Protein AF-0000000079130775 (afdb_homodimer)

Secondary structure (DSSP, 8-state):
---HHHHHHHHHHHHHHHSPPPEEEEEEEEEEEEETTEEEEEEEEEEEE-SSS-EE-SEEEEEEEETTEEEEEEEE----EEPTTEEEEEEEEEEEEHHHHHHHHHT--TT-EEEEEEEEEEEEEEEEEEEEEEEEEEEEE----GGGS--/---HHHHHHHIIIIIHHHSPPPEEEEEEEEEEEEETTEEEEEEEEEEEE-SSS-EE-SEEEEEEEETTEEEEEEEE---SEEPTTEEEEEEEEEEEEHHHHHHHHHT--TT-EEEEEEEEEEEEEEEEEEEEEEEEEEEEE---GGGGS--

InterPro domains:
  IPR004864 Late embryogenesis abundant protein, LEA_2 subgroup [PF03168] (45-138)
  IPR013990 Water stress and hypersensitive response domain [SM00769] (24-141)
  IPR045043 Late embryogenesis abundant protein Lea14-like [PTHR31459] (3-143)

Solvent-accessible surface area (backbone atoms only — not comparable to full-atom values): 16290 Å² total; per-residue (Å²): 133,46,25,60,62,42,46,50,42,44,45,43,57,55,46,47,70,75,38,83,66,58,42,54,44,81,75,45,71,40,81,73,46,72,56,96,61,30,34,34,31,39,32,34,32,39,34,37,31,74,41,61,22,57,43,51,28,52,32,33,40,40,39,34,24,39,90,88,37,79,64,42,70,52,70,40,78,57,62,51,63,40,40,43,58,28,73,32,78,46,72,42,79,43,72,33,46,57,70,55,53,50,56,50,53,70,60,34,44,98,78,51,42,38,54,38,37,38,38,33,34,41,32,28,66,48,77,49,75,46,76,47,76,36,66,35,74,53,73,44,73,67,67,83,53,60,81,73,56,71,130,127,47,25,61,63,40,48,50,40,44,44,43,55,56,46,45,71,74,38,84,67,58,43,55,43,82,75,44,71,41,81,73,48,73,56,96,62,30,35,33,32,38,32,32,32,39,34,37,30,74,41,63,22,59,43,52,30,54,32,34,40,39,38,34,25,38,91,89,37,79,65,43,69,51,68,37,84,45,72,51,62,40,40,42,58,29,73,32,79,44,71,41,80,43,74,34,48,58,71,56,53,50,56,52,52,70,59,34,45,98,77,51,43,36,54,36,38,38,39,33,35,42,31,29,64,47,77,48,76,46,77,47,76,34,65,35,73,51,73,43,71,66,68,82,53,62,80,74,56,71,131

Structure (mmCIF, N/CA/C/O backbone):
data_AF-0000000079130775-model_v1
#
loop_
_entity.id
_entity.type
_entity.pdbx_description
1 polymer 'Water stress and hypersensitive response domain-containing protein'
#
loop_
_atom_site.group_PDB
_atom_site.id
_atom_site.type_symbol
_atom_site.label_atom_id
_atom_site.label_alt_id
_atom_site.label_comp_id
_atom_site.label_asym_id
_atom_site.label_entity_id
_atom_site.label_seq_id
_atom_site.pdbx_PDB_ins_code
_atom_site.Cartn_x
_atom_site.Cartn_y
_atom_site.Cartn_z
_atom_site.occupancy
_atom_site.B_iso_or_equiv
_atom_site.auth_seq_id
_atom_site.auth_comp_id
_atom_site.auth_asym_id
_atom_site.a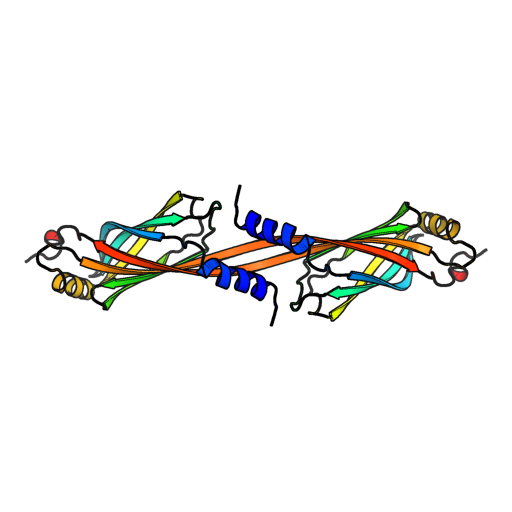uth_atom_id
_atom_site.pdbx_PDB_model_num
ATOM 1 N N . MET A 1 1 ? -15.961 6.742 -8.781 1 38.22 1 MET A N 1
ATOM 2 C CA . MET A 1 1 ? -15.875 5.812 -7.656 1 38.22 1 MET A CA 1
ATOM 3 C C . MET A 1 1 ? -14.438 5.691 -7.164 1 38.22 1 MET A C 1
ATOM 5 O O . MET A 1 1 ? -13.812 4.637 -7.305 1 38.22 1 MET A O 1
ATOM 9 N N . CYS A 1 2 ? -13.602 6.855 -7.211 1 46.88 2 CYS A N 1
ATOM 10 C CA . CYS A 1 2 ? -12.195 7.066 -7.531 1 46.88 2 CYS A CA 1
ATOM 11 C C . CYS A 1 2 ? -11.32 6.875 -6.297 1 46.88 2 CYS A C 1
ATOM 13 O O . CYS A 1 2 ? -11.023 7.84 -5.59 1 46.88 2 CYS A O 1
ATOM 15 N N . GLY A 1 3 ? -11.539 5.727 -5.586 1 47.34 3 GLY A N 1
ATOM 16 C CA . GLY A 1 3 ? -10.695 5.602 -4.406 1 47.34 3 GLY A CA 1
ATOM 17 C C . GLY A 1 3 ? -9.242 5.344 -4.746 1 47.34 3 GLY A C 1
ATOM 18 O O . GLY A 1 3 ? -8.914 5.016 -5.887 1 47.34 3 GLY A O 1
ATOM 19 N N . VAL A 1 4 ? -8.406 5.867 -4.004 1 53.44 4 VAL A N 1
ATOM 20 C CA . VAL A 1 4 ? -6.973 5.676 -4.195 1 53.44 4 VAL A CA 1
ATOM 21 C C . VAL A 1 4 ? -6.695 4.238 -4.613 1 53.44 4 VAL A C 1
ATOM 23 O O . VAL A 1 4 ? -5.898 3.992 -5.523 1 53.44 4 VAL A O 1
ATOM 26 N N . VAL A 1 5 ? -7.398 3.451 -3.959 1 55.78 5 VAL A N 1
ATOM 27 C CA . VAL A 1 5 ? -7.285 2.031 -4.273 1 55.78 5 VAL A CA 1
ATOM 28 C C . VAL A 1 5 ? -7.727 1.787 -5.715 1 55.78 5 VAL A C 1
ATOM 30 O O . VAL A 1 5 ? -7.094 1.016 -6.441 1 55.78 5 VAL A O 1
ATOM 33 N N . ASP A 1 6 ? -8.789 2.553 -5.906 1 56.06 6 ASP A N 1
ATOM 34 C CA . ASP A 1 6 ? -9.312 2.41 -7.262 1 56.06 6 ASP A CA 1
ATOM 35 C C . ASP A 1 6 ? -8.32 2.949 -8.289 1 56.06 6 ASP A C 1
ATOM 37 O O . ASP A 1 6 ? -8.164 2.379 -9.375 1 56.06 6 ASP A O 1
ATOM 41 N N . ILE A 1 7 ? -7.629 3.982 -7.836 1 55.88 7 ILE A N 1
ATOM 42 C CA . ILE A 1 7 ? -6.633 4.578 -8.719 1 55.88 7 ILE A CA 1
ATOM 43 C C . ILE A 1 7 ? -5.449 3.629 -8.875 1 55.88 7 ILE A C 1
ATOM 45 O O . ILE A 1 7 ? -4.969 3.408 -9.992 1 55.88 7 ILE A O 1
ATOM 49 N N . ILE A 1 8 ? -5.086 3.193 -7.699 1 61.25 8 ILE A N 1
ATOM 50 C CA . ILE A 1 8 ? -3.957 2.268 -7.746 1 61.25 8 ILE A CA 1
ATOM 51 C C . ILE A 1 8 ? -4.352 1.011 -8.516 1 61.25 8 ILE A C 1
ATOM 53 O O . ILE A 1 8 ? -3.6 0.537 -9.367 1 61.25 8 ILE A O 1
ATOM 57 N N . LYS A 1 9 ? -5.551 0.651 -8.109 1 59.66 9 LYS A N 1
ATOM 58 C CA . LYS A 1 9 ? -6.078 -0.521 -8.805 1 59.66 9 LYS A CA 1
ATOM 59 C C . LYS A 1 9 ? -6.227 -0.252 -10.297 1 59.66 9 LYS A C 1
ATOM 61 O O . LYS A 1 9 ? -5.918 -1.114 -11.125 1 59.66 9 LYS A O 1
ATOM 66 N N . HIS A 1 10 ? -6.852 0.889 -10.445 1 52.97 10 HIS A N 1
ATOM 67 C CA . HIS A 1 10 ? -7.027 1.272 -11.844 1 52.97 10 HIS A CA 1
ATOM 68 C C . HIS A 1 10 ? -5.684 1.366 -12.562 1 52.97 10 HIS A C 1
ATOM 70 O O . HIS A 1 10 ? -5.559 0.93 -13.703 1 52.97 10 HIS A O 1
ATOM 76 N N . PHE A 1 11 ? -4.898 1.963 -11.891 1 54.88 11 PHE A N 1
ATOM 77 C CA . PHE A 1 11 ? -3.559 2.066 -12.461 1 54.88 11 PHE A CA 1
ATOM 78 C C . PHE A 1 11 ? -2.951 0.684 -12.672 1 54.88 11 PHE A C 1
ATOM 80 O O . PHE A 1 11 ? -2.387 0.404 -13.727 1 54.88 11 PHE A O 1
ATOM 87 N N . PHE A 1 12 ? -3.072 -0.028 -11.625 1 59.84 12 PHE A N 1
ATOM 88 C CA . PHE A 1 12 ? -2.482 -1.36 -11.68 1 59.84 12 PHE A CA 1
ATOM 89 C C . PHE A 1 12 ? -3.24 -2.244 -12.664 1 59.84 12 PHE A C 1
ATOM 91 O O . PHE A 1 12 ? -2.633 -3.006 -13.422 1 59.84 12 PHE A O 1
ATOM 98 N N . SER A 1 13 ? -4.477 -2.137 -12.547 1 55.94 13 SER A N 1
ATOM 99 C CA . SER A 1 13 ? -5.262 -2.957 -13.469 1 55.94 13 SER A CA 1
ATOM 100 C C . SER A 1 13 ? -5.016 -2.553 -14.914 1 55.94 13 SER A C 1
ATOM 102 O O . SER A 1 13 ? -4.898 -3.41 -15.789 1 55.94 13 SER A O 1
ATOM 104 N N . ASN A 1 14 ? -5.035 -1.278 -15.086 1 53.25 14 ASN A N 1
ATOM 105 C CA . ASN A 1 14 ? -4.852 -0.789 -16.438 1 53.25 14 ASN A CA 1
ATOM 106 C C . ASN A 1 14 ? -3.396 -0.907 -16.891 1 53.25 14 ASN A C 1
ATOM 108 O O . ASN A 1 14 ? -3.121 -1.288 -18.031 1 53.25 14 ASN A O 1
ATOM 112 N N . THR A 1 15 ? -2.605 -0.478 -16.016 1 52.66 15 THR A N 1
ATOM 113 C CA . THR A 1 15 ? -1.196 -0.492 -16.406 1 52.66 15 THR A CA 1
ATOM 114 C C . THR A 1 15 ? -0.653 -1.919 -16.406 1 52.66 15 THR A C 1
ATOM 116 O O . THR A 1 15 ? 0.113 -2.291 -17.297 1 52.66 15 THR A O 1
ATOM 119 N N . LEU A 1 16 ? -1.092 -2.66 -15.469 1 54.75 16 LEU A N 1
ATOM 120 C CA . LEU A 1 16 ? -0.57 -4.023 -15.453 1 54.75 16 LEU A CA 1
ATOM 121 C C . LEU A 1 16 ? -1.003 -4.781 -16.703 1 54.75 16 LEU A C 1
ATOM 123 O O . LEU A 1 16 ? -0.311 -5.703 -17.141 1 54.75 16 LEU A O 1
ATOM 127 N N . ALA A 1 17 ? -2.201 -4.387 -17.266 1 56.03 17 ALA A N 1
ATOM 128 C CA . ALA A 1 17 ? -2.619 -5.082 -18.484 1 56.03 17 ALA A CA 1
ATOM 129 C C . ALA A 1 17 ? -1.604 -4.883 -19.609 1 56.03 17 ALA A C 1
ATOM 131 O O . ALA A 1 17 ? -1.407 -5.773 -20.438 1 56.03 17 ALA A O 1
ATOM 132 N N . SER A 1 18 ? -0.991 -3.779 -19.469 1 60.41 18 SER A N 1
ATOM 133 C CA . SER A 1 18 ? -0.067 -3.525 -20.578 1 60.41 18 SER A CA 1
ATOM 134 C C . SER A 1 18 ? 1.378 -3.773 -20.156 1 60.41 18 SER A C 1
ATOM 136 O O . SER A 1 18 ? 2.287 -3.748 -20.984 1 60.41 18 SER A O 1
ATOM 138 N N . ILE A 1 19 ? 1.399 -4.086 -18.891 1 66.56 19 ILE A N 1
ATOM 139 C CA . ILE A 1 19 ? 2.754 -4.281 -18.391 1 66.56 19 ILE A CA 1
ATOM 140 C C . ILE A 1 19 ? 3.102 -5.77 -18.406 1 66.56 19 ILE A C 1
ATOM 142 O O . ILE A 1 19 ? 2.219 -6.621 -18.297 1 66.56 19 ILE A O 1
ATOM 146 N N . GLU A 1 20 ? 4.363 -6.027 -18.766 1 80.69 20 GLU A N 1
ATOM 147 C CA . GLU A 1 20 ? 4.832 -7.406 -18.781 1 80.69 20 GLU A CA 1
ATOM 148 C C . GLU A 1 20 ? 4.633 -8.07 -17.422 1 80.69 20 GLU A C 1
ATOM 150 O O . GLU A 1 20 ? 4.969 -7.492 -16.391 1 80.69 20 GLU A O 1
ATOM 155 N N . LYS A 1 21 ? 3.934 -9.164 -17.469 1 85.62 21 LYS A N 1
ATOM 156 C CA . LYS A 1 21 ? 3.67 -9.898 -16.25 1 85.62 21 LYS A CA 1
ATOM 157 C C . LYS A 1 21 ? 4.781 -10.906 -15.953 1 85.62 21 LYS A C 1
ATOM 159 O O . LYS A 1 21 ? 5.512 -11.305 -16.859 1 85.62 21 LYS A O 1
ATOM 164 N N . PRO A 1 22 ? 4.871 -11.156 -14.688 1 91.31 22 PRO A N 1
ATOM 165 C CA . PRO A 1 22 ? 5.82 -12.227 -14.383 1 91.31 22 PRO A CA 1
ATOM 166 C C . PRO A 1 22 ? 5.48 -13.539 -15.094 1 91.31 22 PRO A C 1
ATOM 168 O O . PRO A 1 22 ? 4.316 -13.781 -15.422 1 91.31 22 PRO A O 1
ATOM 171 N N . LYS A 1 23 ? 6.586 -14.32 -15.336 1 93 23 LYS A N 1
ATOM 172 C CA . LYS A 1 23 ? 6.402 -15.617 -15.992 1 93 23 LYS A CA 1
ATOM 173 C C . LYS A 1 23 ? 6.754 -16.766 -15.047 1 93 23 LYS A C 1
ATOM 175 O O . LYS A 1 23 ? 7.613 -16.609 -14.18 1 93 23 LYS A O 1
ATOM 180 N N . VAL A 1 24 ? 6.043 -17.828 -15.273 1 94.75 24 VAL A N 1
ATOM 181 C CA . VAL A 1 24 ? 6.301 -19.016 -14.484 1 94.75 24 VAL A CA 1
ATOM 182 C C . VAL A 1 24 ? 6.453 -20.234 -15.406 1 94.75 24 VAL A C 1
ATOM 184 O O . VAL A 1 24 ? 5.793 -20.312 -16.438 1 94.75 24 VAL A O 1
ATOM 187 N N . ARG A 1 25 ? 7.414 -21.125 -15.094 1 91.44 25 ARG A N 1
ATOM 188 C CA . ARG A 1 25 ? 7.578 -22.375 -15.828 1 91.44 25 ARG A CA 1
ATOM 189 C C . ARG A 1 25 ? 7.941 -23.516 -14.883 1 91.44 25 ARG A C 1
ATOM 191 O O . ARG A 1 25 ? 8.625 -23.297 -13.883 1 91.44 25 ARG A O 1
ATOM 198 N N . VAL A 1 26 ? 7.5 -24.656 -15.289 1 90.19 26 VAL A N 1
ATOM 199 C CA . VAL A 1 26 ? 7.914 -25.859 -14.578 1 90.19 26 VAL A CA 1
ATOM 200 C C . VAL A 1 26 ? 9.305 -26.281 -15.047 1 90.19 26 VAL A C 1
ATOM 202 O O . VAL A 1 26 ? 9.516 -26.516 -16.234 1 90.19 26 VAL A O 1
ATOM 205 N N . VAL A 1 27 ? 10.227 -26.328 -14.125 1 89.88 27 VAL A N 1
ATOM 206 C CA . VAL A 1 27 ? 11.609 -26.656 -14.453 1 89.88 27 VAL A CA 1
ATOM 207 C C . VAL A 1 27 ? 11.844 -28.156 -14.25 1 89.88 27 VAL A C 1
ATOM 209 O O . VAL A 1 27 ? 12.562 -28.781 -15.023 1 89.88 27 VAL A O 1
ATOM 212 N N . ASP A 1 28 ? 11.297 -28.609 -13.086 1 87.44 28 ASP A N 1
ATOM 213 C CA . ASP A 1 28 ? 11.555 -30 -12.727 1 87.44 28 ASP A CA 1
ATOM 214 C C . ASP A 1 28 ? 10.453 -30.531 -11.812 1 87.44 28 ASP A C 1
ATOM 216 O O . ASP A 1 28 ? 9.75 -29.766 -11.156 1 87.44 28 ASP A O 1
ATOM 220 N N . VAL A 1 29 ? 10.32 -31.859 -11.906 1 84.69 29 VAL A N 1
ATOM 221 C CA . VAL A 1 29 ? 9.375 -32.562 -11.031 1 84.69 29 VAL A CA 1
ATOM 222 C C . VAL A 1 29 ? 10.039 -33.781 -10.406 1 84.69 29 VAL A C 1
ATOM 224 O O . VAL A 1 29 ? 10.516 -34.656 -11.125 1 84.69 29 VAL A O 1
ATOM 227 N N . ASP A 1 30 ? 10.062 -33.719 -9.078 1 84.56 30 ASP A N 1
ATOM 228 C CA . ASP A 1 30 ? 10.68 -34.844 -8.367 1 84.56 30 ASP A CA 1
ATOM 229 C C . ASP A 1 30 ? 9.656 -35.562 -7.504 1 84.56 30 ASP A C 1
ATOM 231 O O . ASP A 1 30 ? 8.805 -34.938 -6.871 1 84.56 30 ASP A O 1
ATOM 235 N N . LEU A 1 31 ? 9.844 -36.875 -7.516 1 84.38 31 LEU A N 1
ATOM 236 C CA . LEU A 1 31 ? 9.008 -37.656 -6.629 1 84.38 31 LEU A CA 1
ATOM 237 C C . LEU A 1 31 ? 9.609 -37.75 -5.23 1 84.38 31 LEU A C 1
ATOM 239 O O . LEU A 1 31 ? 10.75 -38.188 -5.062 1 84.38 31 LEU A O 1
ATOM 243 N N . LYS A 1 32 ? 8.906 -37.25 -4.363 1 85.56 32 LYS A N 1
ATOM 244 C CA . LYS A 1 32 ? 9.375 -37.219 -2.98 1 85.56 32 LYS A CA 1
ATOM 245 C C . LYS A 1 32 ? 9.07 -38.562 -2.287 1 85.56 32 LYS A C 1
ATOM 247 O O . LYS A 1 32 ? 9.852 -39.031 -1.468 1 85.56 32 LYS A O 1
ATOM 252 N N . GLY A 1 33 ? 7.848 -39.062 -2.506 1 82.31 33 GLY A N 1
ATOM 253 C CA . GLY A 1 33 ? 7.48 -40.344 -1.889 1 82.31 33 GLY A CA 1
ATOM 254 C C . GLY A 1 33 ? 6.023 -40.688 -2.1 1 82.31 33 GLY A C 1
ATOM 255 O O . GLY A 1 33 ? 5.32 -40.031 -2.869 1 82.31 33 GLY A O 1
ATOM 256 N N . GLU A 1 34 ? 5.77 -41.938 -1.718 1 81.69 34 GLU A N 1
ATOM 257 C CA . GLU A 1 34 ? 4.406 -42.438 -1.76 1 81.69 34 GLU A CA 1
ATOM 258 C C . GLU A 1 34 ? 3.955 -42.938 -0.382 1 81.69 34 GLU A C 1
ATOM 260 O O . GLU A 1 34 ? 4.68 -43.656 0.297 1 81.69 34 GLU A O 1
ATOM 265 N N . LYS A 1 35 ? 2.955 -42.344 0.073 1 82.12 35 LYS A N 1
ATOM 266 C CA . LYS A 1 35 ? 2.373 -42.812 1.336 1 82.12 35 LYS A CA 1
ATOM 267 C C . LYS A 1 35 ? 0.886 -43.094 1.18 1 82.12 35 LYS A C 1
ATOM 269 O O . LYS A 1 35 ? 0.112 -42.25 0.762 1 82.12 35 LYS A O 1
ATOM 274 N N . ASP A 1 36 ? 0.511 -44.375 1.483 1 86.19 36 ASP A N 1
ATOM 275 C CA . ASP A 1 36 ? -0.885 -44.781 1.547 1 86.19 36 ASP A CA 1
ATOM 276 C C . ASP A 1 36 ? -1.604 -44.5 0.231 1 86.19 36 ASP A C 1
ATOM 278 O O . ASP A 1 36 ? -2.738 -44.031 0.23 1 86.19 36 ASP A O 1
ATOM 282 N N . GLY A 1 37 ? -0.94 -44.625 -0.822 1 77.81 37 GLY A N 1
ATOM 283 C CA . GLY A 1 37 ? -1.567 -44.5 -2.125 1 77.81 37 GLY A CA 1
ATOM 284 C C . GLY A 1 37 ? -1.512 -43.062 -2.656 1 77.81 37 GLY A C 1
ATOM 285 O O . GLY A 1 37 ? -2.072 -42.781 -3.713 1 77.81 37 GLY A O 1
ATOM 286 N N . VAL A 1 38 ? -0.913 -42.219 -1.92 1 82.5 38 VAL A N 1
ATOM 287 C CA . VAL A 1 38 ? -0.8 -40.844 -2.344 1 82.5 38 VAL A CA 1
ATOM 288 C C . VAL A 1 38 ? 0.649 -40.531 -2.713 1 82.5 38 VAL A C 1
ATOM 290 O O . VAL A 1 38 ? 1.562 -40.75 -1.918 1 82.5 38 VAL A O 1
ATOM 293 N N . TYR A 1 39 ? 0.865 -40.094 -3.916 1 81.94 39 TYR A N 1
ATOM 294 C CA . TYR A 1 39 ? 2.188 -39.688 -4.395 1 81.94 39 TYR A CA 1
ATOM 295 C C . TYR A 1 39 ? 2.449 -38.219 -4.141 1 81.94 39 TYR A C 1
ATOM 297 O O . TYR A 1 39 ? 1.621 -37.375 -4.477 1 81.94 39 TYR A O 1
ATOM 305 N N . THR A 1 40 ? 3.588 -37.969 -3.539 1 87 40 THR A N 1
ATOM 306 C CA . THR A 1 40 ? 3.982 -36.594 -3.289 1 87 40 THR A CA 1
ATOM 307 C C . THR A 1 40 ? 5.082 -36.156 -4.254 1 87 40 THR A C 1
ATOM 309 O O . THR A 1 40 ? 6.137 -36.812 -4.324 1 87 40 THR A O 1
ATOM 312 N N . TYR A 1 41 ? 4.73 -35.125 -5 1 85.06 41 TYR A N 1
ATOM 313 C CA . TYR A 1 41 ? 5.691 -34.625 -5.965 1 85.06 41 TYR A CA 1
ATOM 314 C C . TYR A 1 41 ? 6.176 -33.219 -5.547 1 85.06 41 TYR A C 1
ATOM 316 O O . TYR A 1 41 ? 5.391 -32.406 -5.066 1 85.06 41 TYR A O 1
ATOM 324 N N . LEU A 1 42 ? 7.457 -33.062 -5.75 1 89.31 42 LEU A N 1
ATOM 325 C CA . LEU A 1 42 ? 8.039 -31.75 -5.602 1 89.31 42 LEU A CA 1
ATOM 326 C C . LEU A 1 42 ? 8.258 -31.094 -6.961 1 89.31 42 LEU A C 1
ATOM 328 O O . LEU A 1 42 ? 9.047 -31.578 -7.773 1 89.31 42 LEU A O 1
ATOM 332 N N . VAL A 1 43 ? 7.539 -30.094 -7.121 1 88.19 43 VAL A N 1
ATOM 333 C CA . VAL A 1 43 ? 7.629 -29.391 -8.398 1 88.19 43 VAL A CA 1
ATOM 334 C C . VAL A 1 43 ? 8.516 -28.156 -8.25 1 88.19 43 VAL A C 1
ATOM 336 O O . VAL A 1 43 ? 8.297 -27.328 -7.359 1 88.19 43 VAL A O 1
ATOM 339 N N . LYS A 1 44 ? 9.469 -28.125 -9.125 1 91.38 44 LYS A N 1
ATOM 340 C CA . LYS A 1 44 ? 10.352 -26.953 -9.195 1 91.38 44 LYS A CA 1
ATOM 341 C C . LYS A 1 44 ? 9.836 -25.938 -10.211 1 91.38 44 LYS A C 1
ATOM 343 O O . LYS A 1 44 ? 9.719 -26.234 -11.398 1 91.38 44 LYS A O 1
ATOM 348 N N . LEU A 1 45 ? 9.539 -24.734 -9.648 1 93.19 45 LEU A N 1
ATOM 349 C CA . LEU A 1 45 ? 8.992 -23.688 -10.492 1 93.19 45 LEU A CA 1
ATOM 350 C C . LEU A 1 45 ? 9.977 -22.516 -10.617 1 93.19 45 LEU A C 1
ATOM 352 O O . LEU A 1 45 ? 10.562 -22.094 -9.617 1 93.19 45 LEU A O 1
ATOM 356 N N . ASN A 1 46 ? 10.148 -22.094 -11.852 1 94.19 46 ASN A N 1
ATOM 357 C CA . ASN A 1 46 ? 10.938 -20.891 -12.086 1 94.19 46 ASN A CA 1
ATOM 358 C C . ASN A 1 46 ? 10.047 -19.672 -12.367 1 94.19 46 ASN A C 1
ATOM 360 O O . ASN A 1 46 ? 9.234 -19.703 -13.289 1 94.19 46 ASN A O 1
ATOM 364 N N . PHE A 1 47 ? 10.188 -18.688 -11.516 1 93.88 47 PHE A N 1
ATOM 365 C CA . PHE A 1 47 ? 9.484 -17.438 -11.703 1 93.88 47 PHE A CA 1
ATOM 366 C C . PHE A 1 47 ? 10.43 -16.359 -12.219 1 93.88 47 PHE A C 1
ATOM 368 O O . PHE A 1 47 ? 11.484 -16.109 -11.633 1 93.88 47 PHE A O 1
ATOM 375 N N . SER A 1 48 ? 10.008 -15.734 -13.273 1 94.44 48 SER A N 1
ATOM 376 C CA . SER A 1 48 ? 10.773 -14.625 -13.836 1 94.44 48 SER A CA 1
ATOM 377 C C . SER A 1 48 ? 10.055 -13.297 -13.617 1 94.44 48 SER A C 1
ATOM 379 O O . SER A 1 48 ? 8.922 -13.117 -14.07 1 94.44 48 SER A O 1
ATOM 381 N N . ASN A 1 49 ? 10.75 -12.406 -12.898 1 90.38 49 ASN A N 1
ATOM 382 C CA . ASN A 1 49 ? 10.211 -11.078 -12.625 1 90.38 49 ASN A CA 1
ATOM 383 C C . ASN A 1 49 ? 10.773 -10.039 -13.586 1 90.38 49 ASN A C 1
ATOM 385 O O . ASN A 1 49 ? 11.969 -9.75 -13.562 1 90.38 49 ASN A O 1
ATOM 389 N N . PRO A 1 50 ? 9.914 -9.477 -14.383 1 87.62 50 PRO A N 1
ATOM 390 C CA . PRO A 1 50 ? 10.406 -8.492 -15.344 1 87.62 50 PRO A CA 1
ATOM 391 C C . PRO A 1 50 ? 10.531 -7.094 -14.742 1 87.62 50 PRO A C 1
ATOM 393 O O . PRO A 1 50 ? 11.031 -6.176 -15.398 1 87.62 50 PRO A O 1
ATOM 396 N N . TYR A 1 51 ? 10.164 -6.996 -13.555 1 79.81 51 TYR A N 1
ATOM 397 C CA . TYR A 1 51 ? 10.164 -5.672 -12.945 1 79.81 51 TYR A CA 1
ATOM 398 C C . TYR A 1 51 ? 11.508 -5.367 -12.297 1 79.81 51 TYR A C 1
ATOM 400 O O . TYR A 1 51 ? 12.227 -6.281 -11.891 1 79.81 51 TYR A O 1
ATOM 408 N N . CYS A 1 52 ? 11.844 -4.07 -12.148 1 80.12 52 CYS A N 1
ATOM 409 C CA . CYS A 1 52 ? 13.117 -3.646 -11.594 1 80.12 52 CYS A CA 1
ATOM 410 C C . CYS A 1 52 ? 13.078 -3.652 -10.07 1 80.12 52 CYS A C 1
ATOM 412 O O . CYS A 1 52 ? 14.039 -3.238 -9.422 1 80.12 52 CYS A O 1
ATOM 414 N N . ILE A 1 53 ? 11.953 -4.18 -9.461 1 77.31 53 ILE A N 1
ATOM 415 C CA . ILE A 1 53 ? 11.805 -4.277 -8.008 1 77.31 53 ILE A CA 1
ATOM 416 C C . ILE A 1 53 ? 11.422 -5.707 -7.625 1 77.31 53 ILE A C 1
ATOM 418 O O . ILE A 1 53 ? 10.727 -6.395 -8.375 1 77.31 53 ILE A O 1
ATOM 422 N N . PRO A 1 54 ? 11.867 -5.969 -6.453 1 85.44 54 PRO A N 1
ATOM 423 C CA . PRO A 1 54 ? 11.414 -7.273 -5.961 1 85.44 54 PRO A CA 1
ATOM 424 C C . PRO A 1 54 ? 9.914 -7.312 -5.699 1 85.44 54 PRO A C 1
ATOM 426 O O . PRO A 1 54 ? 9.312 -6.285 -5.375 1 85.44 54 PRO A O 1
ATOM 429 N N . ILE A 1 55 ? 9.32 -8.359 -5.914 1 84.06 55 ILE A N 1
ATOM 430 C CA . ILE A 1 55 ? 7.895 -8.555 -5.68 1 84.06 55 ILE A CA 1
ATOM 431 C C . ILE A 1 55 ? 7.688 -9.336 -4.383 1 84.06 55 ILE A C 1
ATOM 433 O O . ILE A 1 55 ? 7.969 -10.531 -4.324 1 84.06 55 ILE A O 1
ATOM 437 N N . PRO A 1 56 ? 7.195 -8.664 -3.393 1 86.06 56 PRO A N 1
ATOM 438 C CA . PRO A 1 56 ? 6.895 -9.398 -2.16 1 86.06 56 PRO A CA 1
ATOM 439 C C . PRO A 1 56 ? 5.688 -10.328 -2.305 1 86.06 56 PRO A C 1
ATOM 441 O O . PRO A 1 56 ? 4.598 -9.875 -2.656 1 86.06 56 PRO A O 1
ATOM 444 N N . LEU A 1 57 ? 5.898 -11.586 -2.049 1 89.88 57 LEU A N 1
ATOM 445 C CA . LEU A 1 57 ? 4.816 -12.555 -2.193 1 89.88 57 LEU A CA 1
ATOM 446 C C . LEU A 1 57 ? 4.238 -12.93 -0.833 1 89.88 57 LEU A C 1
ATOM 448 O O . LEU A 1 57 ? 4.984 -13.219 0.105 1 89.88 57 LEU A O 1
ATOM 452 N N . SER A 1 58 ? 2.975 -12.828 -0.741 1 89.75 58 SER A N 1
ATOM 453 C CA . SER A 1 58 ? 2.297 -13.336 0.448 1 89.75 58 SER A CA 1
ATOM 454 C C . SER A 1 58 ? 1.909 -14.797 0.28 1 89.75 58 SER A C 1
ATOM 456 O O . SER A 1 58 ? 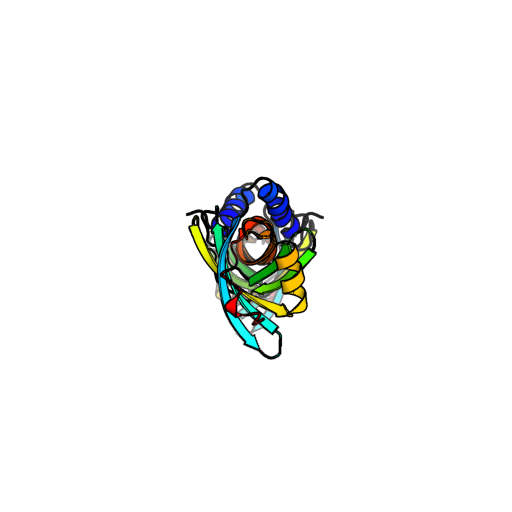2.045 -15.594 1.213 1 89.75 58 SER A O 1
ATOM 458 N N . GLU A 1 59 ? 1.369 -15.07 -0.855 1 92.25 59 GLU A N 1
ATOM 459 C CA . GLU A 1 59 ? 0.988 -16.438 -1.204 1 92.25 59 GLU A CA 1
ATOM 460 C C . GLU A 1 59 ? 0.851 -16.594 -2.715 1 92.25 59 GLU A C 1
ATOM 462 O O . GLU A 1 59 ? 0.7 -15.617 -3.441 1 92.25 59 GLU A O 1
ATOM 467 N N . ILE A 1 60 ? 0.989 -17.875 -3.145 1 93 60 ILE A N 1
ATOM 468 C CA . ILE A 1 60 ? 0.746 -18.203 -4.543 1 93 60 ILE A CA 1
ATOM 469 C C . ILE A 1 60 ? -0.307 -19.312 -4.637 1 93 60 ILE A C 1
ATOM 471 O O . ILE A 1 60 ? -0.154 -20.375 -4.035 1 93 60 ILE A O 1
ATOM 475 N N . HIS A 1 61 ? -1.359 -18.984 -5.301 1 94.31 61 HIS A N 1
ATOM 476 C CA . HIS A 1 61 ? -2.338 -20 -5.652 1 94.31 61 HIS A CA 1
ATOM 477 C C . HIS A 1 61 ? -2.055 -20.578 -7.035 1 94.31 61 HIS A C 1
ATOM 479 O O . HIS A 1 61 ? -1.752 -19.844 -7.973 1 94.31 61 HIS A O 1
ATOM 485 N N . TYR A 1 62 ? -2.158 -21.969 -7.102 1 92.5 62 TYR A N 1
ATOM 486 C CA . TYR A 1 62 ? -1.899 -22.547 -8.414 1 92.5 62 TYR A CA 1
ATOM 487 C C . TYR A 1 62 ? -2.887 -23.672 -8.719 1 92.5 62 TYR A C 1
ATOM 489 O O . TYR A 1 62 ? -3.422 -24.297 -7.805 1 92.5 62 TYR A O 1
ATOM 497 N N . VAL A 1 63 ? -3.148 -23.828 -9.992 1 91.69 63 VAL A N 1
ATOM 498 C CA . VAL A 1 63 ? -3.916 -24.938 -10.555 1 91.69 63 VAL A CA 1
ATOM 499 C C . VAL A 1 63 ? -3.158 -25.562 -11.727 1 91.69 63 VAL A C 1
ATOM 501 O O . VAL A 1 63 ? -2.758 -24.844 -12.656 1 91.69 63 VAL A O 1
ATOM 504 N N . LEU A 1 64 ? -2.906 -26.797 -11.562 1 88.19 64 LEU A N 1
ATOM 505 C CA . LEU A 1 64 ? -2.248 -27.547 -12.633 1 88.19 64 LEU A CA 1
ATOM 506 C C . LEU A 1 64 ? -3.246 -28.438 -13.367 1 88.19 64 LEU A C 1
ATOM 508 O O . LEU A 1 64 ? -3.973 -29.203 -12.742 1 88.19 64 LEU A O 1
ATOM 512 N N . LYS A 1 65 ? -3.193 -28.234 -14.641 1 86.94 65 LYS A N 1
ATOM 513 C CA . LYS A 1 65 ? -4.086 -29.031 -15.477 1 86.94 65 LYS A CA 1
ATOM 514 C C . LYS A 1 65 ? -3.299 -29.812 -16.531 1 86.94 65 LYS A C 1
ATOM 516 O O . LYS A 1 65 ? -2.236 -29.375 -16.969 1 86.94 65 LYS A O 1
ATOM 521 N N . SER A 1 66 ? -3.816 -30.938 -16.797 1 81.25 66 SER A N 1
ATOM 522 C CA . SER A 1 66 ? -3.332 -31.75 -17.906 1 81.25 66 SER A CA 1
ATOM 523 C C . SER A 1 66 ? -4.484 -32.25 -18.781 1 81.25 66 SER A C 1
ATOM 525 O O . SER A 1 66 ? -5.457 -32.812 -18.266 1 81.25 66 SER A O 1
ATOM 527 N N . SER A 1 67 ? -4.355 -32 -20.062 1 79.88 67 SER A N 1
ATOM 528 C CA . SER A 1 67 ? -5.375 -32.406 -21.016 1 79.88 67 SER A CA 1
ATOM 529 C C . SER A 1 67 ? -6.762 -31.938 -20.594 1 79.88 67 SER A C 1
ATOM 531 O O . SER A 1 67 ? -7.727 -32.719 -20.625 1 79.88 67 SER A O 1
ATOM 533 N N . GLY A 1 68 ? -6.848 -30.75 -19.969 1 79.88 68 GLY A N 1
ATOM 534 C CA . GLY A 1 68 ? -8.117 -30.141 -19.625 1 79.88 68 GLY A CA 1
ATOM 535 C C . GLY A 1 68 ? -8.633 -30.531 -18.25 1 79.88 68 GLY A C 1
ATOM 536 O O . GLY A 1 68 ? -9.602 -29.969 -17.75 1 79.88 68 GLY A O 1
ATOM 537 N N . SER A 1 69 ? -7.945 -31.531 -17.75 1 83.06 69 SER A N 1
ATOM 538 C CA . SER A 1 69 ? -8.359 -31.984 -16.422 1 83.06 69 SER A CA 1
ATOM 539 C C . SER A 1 69 ? -7.434 -31.438 -15.344 1 83.06 69 SER A C 1
ATOM 541 O O . SER A 1 69 ? -6.215 -31.391 -15.523 1 83.06 69 SER A O 1
ATOM 543 N N . MET A 1 70 ? -8.031 -31.203 -14.227 1 86.06 70 MET A N 1
ATOM 544 C CA . MET A 1 70 ? -7.238 -30.703 -13.102 1 86.06 70 MET A CA 1
ATOM 545 C C . MET A 1 70 ? -6.496 -31.859 -12.422 1 86.06 70 MET A C 1
ATOM 547 O O . MET A 1 70 ? -7.113 -32.844 -12.008 1 86.06 70 MET A O 1
ATOM 551 N N . ILE A 1 71 ? -5.23 -31.688 -12.32 1 78.19 71 ILE A N 1
ATOM 552 C CA . ILE A 1 71 ? -4.402 -32.75 -11.734 1 78.19 71 ILE A CA 1
ATOM 553 C C . ILE A 1 71 ? -4.031 -32.375 -10.305 1 78.19 71 ILE A C 1
ATOM 555 O O . ILE A 1 71 ? -3.865 -33.25 -9.453 1 78.19 71 ILE A O 1
ATOM 559 N N . ALA A 1 72 ? -3.812 -31.047 -10.133 1 82.38 72 ALA A N 1
ATOM 560 C CA . ALA A 1 72 ? -3.393 -30.609 -8.805 1 82.38 72 ALA A CA 1
ATOM 561 C C . ALA A 1 72 ? -3.701 -29.125 -8.602 1 82.38 72 ALA A C 1
ATOM 563 O O . ALA A 1 72 ? -3.791 -28.359 -9.57 1 82.38 72 ALA A O 1
ATOM 564 N N . ASN A 1 73 ? -3.949 -28.797 -7.391 1 88.75 73 ASN A N 1
ATOM 565 C CA . ASN A 1 73 ? -4.062 -27.406 -6.98 1 88.75 73 ASN A CA 1
ATOM 566 C C . ASN A 1 73 ? -3.568 -27.203 -5.555 1 88.75 73 ASN A C 1
ATOM 568 O O . ASN A 1 73 ? -3.436 -28.156 -4.793 1 88.75 73 ASN A O 1
ATOM 572 N N . GLY A 1 74 ? -3.17 -26.031 -5.277 1 90.75 74 GLY A N 1
ATOM 573 C CA . GLY A 1 74 ? -2.713 -25.75 -3.924 1 90.75 74 GLY A CA 1
ATOM 574 C C . GLY A 1 74 ? -2.252 -24.328 -3.738 1 90.75 74 GLY A C 1
ATOM 575 O O . GLY A 1 74 ? -2.566 -23.453 -4.551 1 90.75 74 GLY A O 1
ATOM 576 N N . THR A 1 75 ? -1.746 -24.203 -2.537 1 92 75 THR A N 1
ATOM 577 C CA . THR A 1 75 ? -1.212 -22.891 -2.158 1 92 75 THR A CA 1
ATOM 578 C C . THR A 1 75 ? 0.22 -23.031 -1.647 1 92 75 THR A C 1
ATOM 580 O O . THR A 1 75 ? 0.528 -23.938 -0.87 1 92 75 THR A O 1
ATOM 583 N N . ILE A 1 76 ? 1.002 -22.312 -2.236 1 88.94 76 ILE A N 1
ATOM 584 C CA . ILE A 1 76 ? 2.361 -22.203 -1.72 1 88.94 76 ILE A CA 1
ATOM 585 C C . ILE A 1 76 ? 2.449 -21.031 -0.743 1 88.94 76 ILE A C 1
ATOM 587 O O . ILE A 1 76 ? 2.27 -19.875 -1.133 1 88.94 76 ILE A O 1
ATOM 591 N N . PRO A 1 77 ? 2.674 -21.484 0.642 1 80.19 77 PRO A N 1
ATOM 592 C CA . PRO A 1 77 ? 2.771 -20.391 1.611 1 80.19 77 PRO A CA 1
ATOM 593 C C . PRO A 1 77 ? 4.039 -19.547 1.434 1 80.19 77 PRO A C 1
ATOM 595 O O . PRO A 1 77 ? 4.309 -18.656 2.236 1 80.19 77 PRO A O 1
ATOM 598 N N . ASP A 1 78 ? 4.863 -19.203 0.796 1 61.31 78 ASP A N 1
ATOM 599 C CA . ASP A 1 78 ? 6.105 -18.438 0.647 1 61.31 78 ASP A CA 1
ATOM 600 C C . ASP A 1 78 ? 5.859 -16.953 0.812 1 61.31 78 ASP A C 1
ATOM 602 O O . ASP A 1 78 ? 5.305 -16.297 -0.08 1 61.31 78 ASP A O 1
ATOM 606 N N . ILE A 1 79 ? 6.445 -16.125 1.444 1 58.22 79 ILE A N 1
ATOM 607 C CA . ILE A 1 79 ? 6.246 -14.727 1.796 1 58.22 79 ILE A CA 1
ATOM 608 C C . ILE A 1 79 ? 7.555 -13.961 1.616 1 58.22 79 ILE A C 1
ATOM 610 O O . ILE A 1 79 ? 7.844 -13.023 2.367 1 58.22 79 ILE A O 1
ATOM 614 N N . GLY A 1 80 ? 8.18 -14.836 0.875 1 78.44 80 GLY A N 1
ATOM 615 C CA . GLY A 1 80 ? 9.391 -14.188 0.389 1 78.44 80 GLY A CA 1
ATOM 616 C C . GLY A 1 80 ? 9.117 -13.18 -0.709 1 78.44 80 GLY A C 1
ATOM 617 O O . GLY A 1 80 ? 8.117 -12.453 -0.666 1 78.44 80 GLY A O 1
ATOM 618 N N . SER A 1 81 ? 10.273 -12.93 -1.576 1 87.69 81 SER A N 1
ATOM 619 C CA . SER A 1 81 ? 10.156 -11.984 -2.682 1 87.69 81 S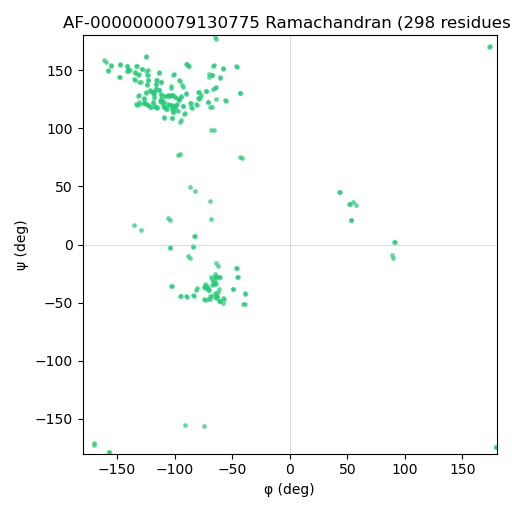ER A CA 1
ATOM 620 C C . SER A 1 81 ? 10.766 -12.555 -3.961 1 87.69 81 SER A C 1
ATOM 622 O O . SER A 1 81 ? 11.656 -13.398 -3.906 1 87.69 81 SER A O 1
ATOM 624 N N . LEU A 1 82 ? 10.055 -12.25 -5.07 1 90.12 82 LEU A N 1
ATOM 625 C CA . LEU A 1 82 ? 10.703 -12.492 -6.355 1 90.12 82 LEU A CA 1
ATOM 626 C C . LEU A 1 82 ? 11.805 -11.469 -6.613 1 90.12 82 LEU A C 1
ATOM 628 O O . LEU A 1 82 ? 11.594 -10.266 -6.422 1 90.12 82 LEU A O 1
ATOM 632 N N . LYS A 1 83 ? 12.984 -12.023 -7.035 1 91 83 LYS A N 1
ATOM 633 C CA . LYS A 1 83 ? 14.109 -11.141 -7.305 1 91 83 LYS A CA 1
ATOM 634 C C . LYS A 1 83 ? 13.781 -10.148 -8.414 1 91 83 LYS A C 1
ATOM 636 O O . LYS A 1 83 ? 13.102 -10.492 -9.383 1 91 83 LYS A O 1
ATOM 641 N N . ALA A 1 84 ? 14.289 -8.961 -8.25 1 85.81 84 ALA A N 1
ATOM 642 C CA . ALA A 1 84 ? 14.125 -7.941 -9.281 1 85.81 84 ALA A CA 1
ATOM 643 C C . ALA A 1 84 ? 14.828 -8.352 -10.57 1 85.81 84 ALA A C 1
ATOM 645 O O . ALA A 1 84 ? 15.992 -8.758 -10.547 1 85.81 84 ALA A O 1
ATOM 646 N N . LYS A 1 85 ? 14.055 -8.117 -11.602 1 88.5 85 LYS A N 1
ATOM 647 C CA . LYS A 1 85 ? 14.594 -8.398 -12.93 1 88.5 85 LYS A CA 1
ATOM 648 C C . LYS A 1 85 ? 15.352 -9.727 -12.945 1 88.5 85 LYS A C 1
ATOM 650 O O . LYS A 1 85 ? 16.484 -9.789 -13.453 1 88.5 85 LYS A O 1
ATOM 655 N N . GLY A 1 86 ? 14.75 -10.68 -12.359 1 92.75 86 GLY A N 1
ATOM 656 C CA . GLY A 1 86 ? 15.469 -11.938 -12.242 1 92.75 86 GLY A CA 1
ATOM 657 C C . GLY A 1 86 ? 14.555 -13.133 -12.062 1 92.75 86 GLY A C 1
ATOM 658 O O . GLY A 1 86 ? 13.336 -13 -12.133 1 92.75 86 GLY A O 1
ATOM 659 N N . ASP A 1 87 ? 15.289 -14.352 -11.914 1 95.19 87 ASP A N 1
ATOM 660 C CA . ASP A 1 87 ? 14.586 -15.617 -11.75 1 95.19 87 ASP A CA 1
ATOM 661 C C . ASP A 1 87 ? 14.625 -16.078 -10.297 1 95.19 87 ASP A C 1
ATOM 663 O O . ASP A 1 87 ? 15.641 -15.922 -9.617 1 95.19 87 ASP A O 1
ATOM 667 N N . THR A 1 88 ? 13.523 -16.5 -9.922 1 94.69 88 THR A N 1
ATOM 668 C CA . THR A 1 88 ? 13.406 -17.078 -8.586 1 94.69 88 THR A CA 1
ATOM 669 C C . THR A 1 88 ? 12.82 -18.484 -8.656 1 94.69 88 THR A C 1
ATOM 671 O O . THR A 1 88 ? 11.805 -18.703 -9.312 1 94.69 88 THR A O 1
ATOM 674 N N . ILE A 1 89 ? 13.469 -19.453 -7.98 1 94.38 89 ILE A N 1
ATOM 675 C CA . ILE A 1 89 ? 12.984 -20.812 -7.949 1 94.38 89 ILE A CA 1
ATOM 676 C C . ILE A 1 89 ? 12.117 -21.031 -6.707 1 94.38 89 ILE A C 1
ATOM 678 O O . ILE A 1 89 ? 12.516 -20.672 -5.598 1 94.38 89 ILE A O 1
ATOM 682 N N . LEU A 1 90 ? 11.023 -21.5 -6.961 1 92.38 90 LEU A N 1
ATOM 683 C CA . LEU A 1 90 ? 10.148 -21.906 -5.867 1 92.38 90 LEU A CA 1
ATOM 684 C C . LEU A 1 90 ? 9.719 -23.359 -6.016 1 92.38 90 LEU A C 1
ATOM 686 O O . LEU A 1 90 ? 9.797 -23.922 -7.105 1 92.38 90 LEU A O 1
ATOM 690 N N . TYR A 1 91 ? 9.25 -23.891 -4.895 1 90.62 91 TYR A N 1
ATOM 691 C CA . TYR A 1 91 ? 8.859 -25.297 -4.902 1 90.62 91 TYR A CA 1
ATOM 692 C C . TYR A 1 91 ? 7.414 -25.469 -4.453 1 90.62 91 TYR A C 1
ATOM 694 O O . TYR A 1 91 ? 6.969 -24.812 -3.512 1 90.62 91 TYR A O 1
ATOM 702 N N . ALA A 1 92 ? 6.777 -26.281 -5.141 1 90.12 92 ALA A N 1
ATOM 703 C CA . ALA A 1 92 ? 5.41 -26.656 -4.785 1 90.12 92 ALA A CA 1
ATOM 704 C C . ALA A 1 92 ? 5.285 -28.156 -4.547 1 90.12 92 ALA A C 1
ATOM 706 O O . ALA A 1 92 ? 5.766 -28.953 -5.348 1 90.12 92 ALA A O 1
ATOM 707 N N . GLU A 1 93 ? 4.66 -28.453 -3.473 1 88.5 93 GLU A N 1
ATOM 708 C CA . GLU A 1 93 ? 4.383 -29.859 -3.197 1 88.5 93 GLU A CA 1
ATOM 709 C C . GLU A 1 93 ? 2.971 -30.25 -3.637 1 88.5 93 GLU A C 1
ATOM 711 O O . GLU A 1 93 ? 1.995 -29.609 -3.225 1 88.5 93 GLU A O 1
ATOM 716 N N . ILE A 1 94 ? 2.953 -31.234 -4.445 1 84.25 94 ILE A N 1
ATOM 717 C CA . ILE A 1 94 ? 1.662 -31.688 -4.957 1 84.25 94 ILE A CA 1
ATOM 718 C C . ILE A 1 94 ? 1.403 -33.125 -4.52 1 84.25 94 ILE A C 1
ATOM 720 O O . ILE A 1 94 ? 2.27 -34 -4.668 1 84.25 94 ILE A O 1
ATOM 724 N N . ASN A 1 95 ? 0.264 -33.344 -3.982 1 82.75 95 ASN A N 1
ATOM 725 C CA . ASN A 1 95 ? -0.177 -34.688 -3.621 1 82.75 95 ASN A CA 1
ATOM 726 C C . ASN A 1 95 ? -1.171 -35.25 -4.637 1 82.75 95 ASN A C 1
ATOM 728 O O . ASN A 1 95 ? -2.227 -34.656 -4.867 1 82.75 95 ASN A O 1
ATOM 732 N N . LEU A 1 96 ? -0.737 -36.312 -5.254 1 78 96 LEU A N 1
ATOM 733 C CA . LEU A 1 96 ? -1.585 -36.906 -6.273 1 78 96 LEU A CA 1
ATOM 734 C C . LEU A 1 96 ? -2.033 -38.312 -5.852 1 78 96 LEU A C 1
ATOM 736 O O . LEU A 1 96 ? -1.2 -39.188 -5.617 1 78 96 LEU A O 1
ATOM 740 N N . PRO A 1 97 ? -3.324 -38.406 -5.707 1 76.06 97 PRO A N 1
ATOM 741 C CA . PRO A 1 97 ? -3.781 -39.781 -5.469 1 76.06 97 PRO A CA 1
ATOM 742 C C . PRO A 1 97 ? -3.547 -40.688 -6.664 1 76.06 97 PRO A C 1
ATOM 744 O O . PRO A 1 97 ? -3.438 -40.219 -7.801 1 76.06 97 PRO A O 1
ATOM 747 N N . HIS A 1 98 ? -3.42 -41.906 -6.516 1 70.38 98 HIS A N 1
ATOM 748 C CA . HIS A 1 98 ? -3.125 -42.938 -7.52 1 70.38 98 HIS A CA 1
ATOM 749 C C . HIS A 1 98 ? -4.043 -42.812 -8.727 1 70.38 98 HIS A C 1
ATOM 751 O O . HIS A 1 98 ? -3.604 -42.969 -9.867 1 70.38 98 HIS A O 1
ATOM 757 N N . GLY A 1 99 ? -5.227 -42.5 -8.477 1 65.56 99 GLY A N 1
ATOM 758 C CA . GLY A 1 99 ? -6.184 -42.406 -9.562 1 65.56 99 GLY A CA 1
ATOM 759 C C . GLY A 1 99 ? -5.891 -41.25 -10.508 1 65.56 99 GLY A C 1
ATOM 760 O O . GLY A 1 99 ? -6.117 -41.344 -11.711 1 65.56 99 GLY A O 1
ATOM 761 N N . ALA A 1 100 ? -5.328 -40.25 -10.031 1 66.69 100 ALA A N 1
ATOM 762 C CA . ALA A 1 100 ? -5.02 -39.094 -10.852 1 66.69 100 ALA A CA 1
ATOM 763 C C . ALA A 1 100 ? -3.852 -39.375 -11.789 1 66.69 100 ALA A C 1
ATOM 765 O O . ALA A 1 100 ? -3.82 -38.875 -12.922 1 66.69 100 ALA A O 1
ATOM 766 N N . LEU A 1 101 ? -2.9 -40.156 -11.367 1 62.69 101 LEU A N 1
ATOM 767 C CA . LEU A 1 101 ? -1.729 -40.5 -12.164 1 62.69 101 LEU A CA 1
ATOM 768 C C . LEU A 1 101 ? -2.129 -41.344 -13.375 1 62.69 101 LEU A C 1
ATOM 770 O O . LEU A 1 101 ? -1.558 -41.188 -14.461 1 62.69 101 LEU A O 1
ATOM 774 N N . VAL A 1 102 ? -3.096 -42.062 -13.117 1 61.38 102 VAL A N 1
ATOM 775 C CA . VAL A 1 102 ? -3.58 -42.906 -14.195 1 61.38 102 VAL A CA 1
ATOM 776 C C . VAL A 1 102 ? -4.113 -42.062 -15.336 1 61.38 102 VAL A C 1
ATOM 778 O O . VAL A 1 102 ? -3.867 -42.344 -16.516 1 61.38 102 VAL A O 1
ATOM 781 N N . THR A 1 103 ? -4.766 -41.156 -14.891 1 61.16 103 THR A N 1
ATOM 782 C CA . THR A 1 103 ? -5.328 -40.25 -15.898 1 61.16 103 THR A CA 1
ATOM 783 C C . THR A 1 103 ? -4.223 -39.531 -16.656 1 61.16 103 THR A C 1
ATOM 785 O O . THR A 1 103 ? -4.309 -39.375 -17.875 1 61.16 103 THR A O 1
ATOM 788 N N . LEU A 1 104 ? -3.199 -39.25 -16.016 1 64 104 LEU A N 1
ATOM 789 C CA . LEU A 1 104 ? -2.07 -38.562 -16.625 1 64 104 LEU A CA 1
ATOM 790 C C . LEU A 1 104 ? -1.348 -39.469 -17.609 1 64 104 LEU A C 1
ATOM 792 O O . LEU A 1 104 ? -0.937 -39.031 -18.688 1 64 104 LEU A O 1
ATOM 796 N N . VAL A 1 105 ? -1.232 -40.75 -17.219 1 61.62 105 VAL A N 1
ATOM 797 C CA . VAL A 1 105 ? -0.518 -41.719 -18.016 1 61.62 105 VAL A CA 1
ATOM 798 C C . VAL A 1 105 ? -1.324 -42.062 -19.281 1 61.62 105 VAL A C 1
ATOM 800 O O . VAL A 1 105 ? -0.754 -42.281 -20.344 1 61.62 105 VAL A O 1
ATOM 803 N N . GLN A 1 106 ? -2.561 -42.062 -19.016 1 60.34 106 GLN A N 1
ATOM 804 C CA . GLN A 1 106 ? -3.393 -42.375 -20.156 1 60.34 106 GLN A CA 1
ATOM 805 C C . GLN A 1 106 ? -3.268 -41.312 -21.25 1 60.34 106 GLN A C 1
ATOM 807 O O . GLN A 1 106 ? -3.43 -41.625 -22.438 1 60.34 106 GLN A O 1
ATOM 812 N N . ASP A 1 107 ? -2.963 -40.25 -20.703 1 59.59 107 ASP A N 1
ATOM 813 C CA . ASP A 1 107 ? -2.844 -39.125 -21.641 1 59.59 107 ASP A CA 1
ATOM 814 C C . ASP A 1 107 ? -1.438 -39.062 -22.234 1 59.59 107 ASP A C 1
ATOM 816 O O . ASP A 1 107 ? -1.175 -38.281 -23.141 1 59.59 107 ASP A O 1
ATOM 820 N N . ILE A 1 108 ? -0.64 -39.875 -21.562 1 56.28 108 ILE A N 1
ATOM 821 C CA . ILE A 1 108 ? 0.76 -39.875 -21.969 1 56.28 108 ILE A CA 1
ATOM 822 C C . ILE A 1 108 ? 0.88 -40.5 -23.375 1 56.28 108 ILE A C 1
ATOM 824 O O . ILE A 1 108 ? 0.423 -41.625 -23.609 1 56.28 108 ILE A O 1
ATOM 828 N N . THR A 1 109 ? 0.949 -39.625 -24.297 1 55.47 109 THR A N 1
ATOM 829 C CA . THR A 1 109 ? 1.227 -40.125 -25.641 1 55.47 109 THR A CA 1
ATOM 830 C C . THR A 1 109 ? 2.609 -40.75 -25.703 1 55.47 109 THR A C 1
ATOM 832 O O . THR A 1 109 ? 3.367 -40.719 -24.734 1 55.47 109 THR A O 1
ATOM 835 N N . ASP A 1 110 ? 2.9 -41.25 -26.891 1 56.84 110 ASP A N 1
ATOM 836 C CA . ASP A 1 110 ? 4.039 -42.062 -27.297 1 56.84 110 ASP A CA 1
ATOM 837 C C . ASP A 1 110 ? 5.344 -41.5 -26.75 1 56.84 110 ASP A C 1
ATOM 839 O O . ASP A 1 110 ? 6.266 -42.25 -26.422 1 56.84 110 ASP A O 1
ATOM 843 N N . ASP A 1 111 ? 5.422 -40.219 -26.531 1 58.94 111 ASP A N 1
ATOM 844 C CA . ASP A 1 111 ? 6.73 -39.656 -26.203 1 58.94 111 ASP A CA 1
ATOM 845 C C . ASP A 1 111 ? 6.828 -39.344 -24.719 1 58.94 111 ASP A C 1
ATOM 847 O O . ASP A 1 111 ? 7.793 -38.719 -24.281 1 58.94 111 ASP A O 1
ATOM 851 N N . TRP A 1 112 ? 6.059 -39.906 -23.859 1 60.88 112 TRP A N 1
ATOM 852 C CA . TRP A 1 112 ? 6.094 -39.75 -22.406 1 60.88 112 TRP A CA 1
ATOM 853 C C . TRP A 1 112 ? 6.043 -38.281 -22 1 60.88 112 TRP A C 1
ATOM 855 O O . TRP A 1 112 ? 6.535 -37.906 -20.938 1 60.88 112 TRP A O 1
ATOM 865 N N . ASP A 1 113 ? 5.543 -37.469 -22.938 1 71.19 113 ASP A N 1
ATOM 866 C CA . ASP A 1 113 ? 5.438 -36.031 -22.609 1 71.19 113 ASP A CA 1
ATOM 867 C C . ASP A 1 113 ? 4.027 -35.688 -22.141 1 71.19 113 ASP A C 1
ATOM 869 O O . ASP A 1 113 ? 3.043 -36.188 -22.703 1 71.19 113 ASP A O 1
ATOM 873 N N . ILE A 1 114 ? 3.902 -35.094 -20.984 1 76.19 114 ILE A N 1
ATOM 874 C CA . ILE A 1 114 ? 2.625 -34.625 -20.453 1 76.19 114 ILE A CA 1
ATOM 875 C C . ILE A 1 114 ? 2.469 -33.125 -20.734 1 76.19 114 ILE A C 1
ATOM 877 O O . ILE A 1 114 ? 3.342 -32.344 -20.375 1 76.19 114 ILE A O 1
ATOM 881 N N . ASP A 1 115 ? 1.456 -32.906 -21.422 1 82.06 115 ASP A N 1
ATOM 882 C CA . ASP A 1 115 ? 1.134 -31.484 -21.625 1 82.06 115 ASP A CA 1
ATOM 883 C C . ASP A 1 115 ? 0.462 -30.906 -20.391 1 82.06 115 ASP A C 1
ATOM 885 O O . ASP A 1 115 ? -0.488 -31.484 -19.844 1 82.06 115 ASP A O 1
ATOM 889 N N . TYR A 1 116 ? 0.995 -29.875 -19.938 1 85.31 116 TYR A N 1
ATOM 890 C CA . TYR A 1 116 ? 0.41 -29.281 -18.75 1 85.31 116 TYR A CA 1
ATOM 891 C C . TYR A 1 116 ? 0.006 -27.828 -19 1 85.31 116 TYR A C 1
ATOM 893 O O . TYR A 1 116 ? 0.542 -27.172 -19.891 1 85.31 116 TYR A O 1
ATOM 901 N N . GLU A 1 117 ? -0.993 -27.469 -18.297 1 91.44 117 GLU A N 1
ATOM 902 C CA . GLU A 1 117 ? -1.399 -26.078 -18.141 1 91.44 117 GLU A CA 1
ATOM 903 C C . GLU A 1 117 ? -1.333 -25.656 -16.672 1 91.44 117 GLU A C 1
ATOM 905 O O . GLU A 1 117 ? -1.934 -26.297 -15.805 1 91.44 117 GLU A O 1
ATOM 910 N N . LEU A 1 118 ? -0.539 -24.625 -16.5 1 93.31 118 LEU A N 1
ATOM 911 C CA . LEU A 1 118 ? -0.383 -24.125 -15.141 1 93.31 118 LEU A CA 1
ATOM 912 C C . LEU A 1 118 ? -1.006 -22.734 -15.016 1 93.31 118 LEU A C 1
ATOM 914 O O . LEU A 1 118 ? -0.627 -21.812 -15.734 1 93.31 118 LEU A O 1
ATOM 918 N N . ASP A 1 119 ? -1.938 -22.578 -14.086 1 95.25 119 ASP A N 1
ATOM 919 C CA . ASP A 1 119 ? -2.488 -21.297 -13.688 1 95.25 119 ASP A CA 1
ATOM 920 C C . ASP A 1 119 ? -2.078 -20.938 -12.258 1 95.25 119 ASP A C 1
ATOM 922 O O . ASP A 1 119 ? -2.258 -21.734 -11.344 1 95.25 119 ASP A O 1
ATOM 926 N N . ALA A 1 120 ? -1.506 -19.766 -12.266 1 93.94 120 ALA A N 1
ATOM 927 C CA . ALA A 1 120 ? -1.081 -19.328 -10.938 1 93.94 120 ALA A CA 1
ATOM 928 C C . ALA A 1 120 ? -1.538 -17.906 -10.656 1 93.94 120 ALA A C 1
ATOM 930 O O . ALA A 1 120 ? -1.657 -17.094 -11.578 1 93.94 120 ALA A O 1
ATOM 931 N N . THR A 1 121 ? -1.83 -17.656 -9.383 1 94.06 121 THR A N 1
ATOM 932 C CA . THR A 1 121 ? -2.145 -16.312 -8.914 1 94.06 121 THR A CA 1
ATOM 933 C C . THR A 1 121 ? -1.176 -15.883 -7.816 1 94.06 121 THR A C 1
ATOM 935 O O . THR A 1 121 ? -1.121 -16.5 -6.75 1 94.06 121 THR A O 1
ATOM 938 N N . LEU A 1 122 ? -0.479 -14.812 -8.156 1 92.19 122 LEU A N 1
ATOM 939 C CA . LEU A 1 122 ? 0.425 -14.234 -7.164 1 92.19 122 LEU A CA 1
ATOM 940 C C . LEU A 1 122 ? -0.311 -13.242 -6.273 1 92.19 122 LEU A C 1
ATOM 942 O O . LEU A 1 122 ? -0.868 -12.258 -6.758 1 92.19 122 LEU A O 1
ATOM 946 N N . VAL A 1 123 ? -0.245 -13.547 -5.039 1 91.12 123 VAL A N 1
ATOM 947 C CA . VAL A 1 123 ? -0.844 -12.625 -4.074 1 91.12 123 VAL A CA 1
ATOM 948 C C . VAL A 1 123 ? 0.242 -11.758 -3.443 1 91.12 123 VAL A C 1
ATOM 950 O O . VAL A 1 123 ? 1.161 -12.266 -2.801 1 91.12 123 VAL A O 1
ATOM 953 N N . ILE A 1 124 ? 0.088 -10.453 -3.67 1 86.31 124 ILE A N 1
ATOM 954 C CA . ILE A 1 124 ? 1.086 -9.492 -3.213 1 86.31 124 ILE A CA 1
ATOM 955 C C . ILE A 1 124 ? 0.454 -8.531 -2.211 1 86.31 124 ILE A C 1
ATOM 957 O O . ILE A 1 124 ? -0.583 -7.922 -2.492 1 86.31 124 ILE A O 1
ATOM 961 N N . ASP A 1 125 ? 1.098 -8.422 -1.094 1 80.44 125 ASP A N 1
ATOM 962 C CA . ASP A 1 125 ? 0.667 -7.441 -0.104 1 80.44 125 ASP A CA 1
ATOM 963 C C . ASP A 1 125 ? 1.64 -6.266 -0.039 1 80.44 125 ASP A C 1
ATOM 965 O O . ASP A 1 125 ? 2.809 -6.438 0.312 1 80.44 125 ASP A O 1
ATOM 969 N N . ILE A 1 126 ? 1.088 -5.152 -0.388 1 75.38 126 ILE A N 1
ATOM 970 C CA . ILE A 1 126 ? 1.933 -3.965 -0.403 1 75.38 126 ILE A CA 1
ATOM 971 C C . ILE A 1 126 ? 1.554 -3.049 0.758 1 75.38 126 ILE A C 1
ATOM 973 O O . ILE A 1 126 ? 0.37 -2.797 0.999 1 75.38 126 ILE A O 1
ATOM 977 N N . ILE A 1 127 ? 2.578 -2.664 1.543 1 75.56 127 ILE A N 1
ATOM 978 C CA . ILE A 1 127 ? 2.428 -1.658 2.588 1 75.56 127 ILE A CA 1
ATOM 979 C C . ILE A 1 127 ? 3.307 -0.45 2.273 1 75.56 127 ILE A C 1
ATOM 981 O O . ILE A 1 127 ? 4.504 -0.597 2.016 1 75.56 127 ILE A O 1
ATOM 985 N N . CYS A 1 128 ? 2.736 0.657 2.107 1 73.75 128 CYS A N 1
ATOM 986 C CA . CYS A 1 128 ? 3.508 1.856 1.803 1 73.75 128 CYS A CA 1
ATOM 987 C C . CYS A 1 128 ? 3.041 3.035 2.648 1 73.75 128 CYS A C 1
ATOM 989 O O . CYS A 1 128 ? 1.878 3.094 3.049 1 73.75 128 CYS A O 1
ATOM 991 N N . ASP A 1 129 ? 3.955 3.861 2.947 1 79.62 129 ASP A N 1
ATOM 992 C CA . ASP A 1 129 ? 3.656 5.102 3.654 1 79.62 129 ASP A CA 1
ATOM 993 C C . ASP A 1 129 ? 3.887 6.316 2.756 1 79.62 129 ASP A C 1
ATOM 995 O O . ASP A 1 129 ? 4.863 6.359 2.002 1 79.62 129 ASP A O 1
ATOM 999 N N . ILE A 1 130 ? 2.949 7.152 2.68 1 80.19 130 ILE A N 1
ATOM 1000 C CA . ILE A 1 130 ? 3.07 8.383 1.899 1 80.19 130 ILE A CA 1
ATOM 1001 C C . ILE A 1 130 ? 2.98 9.594 2.824 1 80.19 130 ILE A C 1
ATOM 1003 O O . ILE A 1 130 ? 2.143 9.633 3.729 1 80.19 130 ILE A O 1
ATOM 1007 N N . ASN A 1 131 ? 3.863 10.523 2.625 1 87 131 ASN A N 1
ATOM 1008 C CA . ASN A 1 131 ? 3.828 11.805 3.324 1 87 131 ASN A CA 1
ATOM 1009 C C . ASN A 1 131 ? 3.445 12.945 2.385 1 87 131 ASN A C 1
ATOM 1011 O O . ASN A 1 131 ? 4.109 13.172 1.37 1 87 131 ASN A O 1
ATOM 1015 N N . ILE A 1 132 ? 2.389 13.555 2.682 1 86.19 132 ILE A N 1
ATOM 1016 C CA . ILE A 1 132 ? 1.945 14.688 1.872 1 86.19 132 ILE A CA 1
ATOM 1017 C C . ILE A 1 132 ? 2.121 15.984 2.654 1 86.19 132 ILE A C 1
ATOM 1019 O O . ILE A 1 132 ? 1.37 16.25 3.596 1 86.19 132 ILE A O 1
ATOM 1023 N N . PRO A 1 133 ? 3.018 16.766 2.275 1 91.31 133 PRO A N 1
ATOM 1024 C CA . PRO A 1 133 ? 3.178 18.078 2.916 1 91.31 133 PRO A CA 1
ATOM 1025 C C . PRO A 1 133 ? 2.172 19.109 2.41 1 91.31 133 PRO A C 1
ATOM 1027 O O . PRO A 1 133 ? 1.976 19.234 1.199 1 91.31 133 PRO A O 1
ATOM 1030 N N . ILE A 1 134 ? 1.576 19.75 3.289 1 91.75 134 ILE A N 1
ATOM 1031 C CA . ILE A 1 134 ? 0.658 20.828 2.938 1 91.75 134 ILE A CA 1
ATOM 1032 C C . ILE A 1 134 ? 0.945 22.047 3.803 1 91.75 134 ILE A C 1
ATOM 1034 O O . ILE A 1 134 ? 1.474 21.922 4.91 1 91.75 134 ILE A O 1
ATOM 1038 N N . SER A 1 135 ? 0.606 23.172 3.242 1 93.62 135 SER A N 1
ATOM 1039 C CA . SER A 1 135 ? 0.817 24.406 3.975 1 93.62 135 SER A CA 1
ATOM 1040 C C . SER A 1 135 ? -0.333 25.391 3.75 1 93.62 135 SER A C 1
ATOM 1042 O O . SER A 1 135 ? -1.043 25.297 2.746 1 93.62 135 SER A O 1
ATOM 1044 N N . SER A 1 136 ? -0.515 26.234 4.699 1 93.06 136 SER A N 1
ATOM 1045 C CA . SER A 1 136 ? -1.525 27.297 4.621 1 93.06 136 SER A CA 1
ATOM 1046 C C . SER A 1 136 ? -1.079 28.547 5.367 1 93.06 136 SER A C 1
ATOM 1048 O O . SER A 1 136 ? -0.365 28.453 6.367 1 93.06 136 SER A O 1
ATOM 1050 N N . ASN A 1 137 ? -1.468 29.625 4.77 1 91.38 137 ASN A N 1
ATOM 1051 C CA . ASN A 1 137 ? -1.264 30.906 5.43 1 91.38 137 ASN A CA 1
ATOM 1052 C C . ASN A 1 137 ? -2.578 31.656 5.605 1 91.38 137 ASN A C 1
ATOM 1054 O O . ASN A 1 137 ? -3.508 31.484 4.816 1 91.38 137 ASN A O 1
ATOM 1058 N N . GLY A 1 138 ? -2.682 32.281 6.703 1 87.25 138 GLY A N 1
ATOM 1059 C CA . GLY A 1 138 ? -3.871 33.094 6.949 1 87.25 138 GLY A CA 1
ATOM 1060 C C . GLY A 1 138 ? -3.754 33.969 8.18 1 87.25 138 GLY A C 1
ATOM 1061 O O . GLY A 1 138 ? -2.646 34.281 8.625 1 87.25 138 GLY A O 1
ATOM 1062 N N . GLU A 1 139 ? -4.953 34.562 8.484 1 83 139 GLU A N 1
ATOM 1063 C CA . GLU A 1 139 ? -5.043 35.438 9.672 1 83 139 GLU A CA 1
ATOM 1064 C C . GLU A 1 139 ? -6.066 34.875 10.664 1 83 139 GLU A C 1
ATOM 1066 O O . GLU A 1 139 ? -7.117 34.375 10.266 1 83 139 GLU A O 1
ATOM 1071 N N . ILE A 1 140 ? -5.609 34.812 11.867 1 77.12 140 ILE A N 1
ATOM 1072 C CA . ILE A 1 140 ? -6.523 34.344 12.906 1 77.12 140 ILE A CA 1
ATOM 1073 C C . ILE A 1 140 ? -6.777 35.469 13.914 1 77.12 140 ILE A C 1
ATOM 1075 O O . ILE A 1 140 ? -5.863 36.25 14.25 1 77.12 140 ILE A O 1
ATOM 1079 N N . LYS A 1 141 ? -8.094 35.562 14.305 1 70.5 141 LYS A N 1
ATOM 1080 C CA . LYS A 1 141 ? -8.438 36.5 15.352 1 70.5 141 LYS A CA 1
ATOM 1081 C C . LYS A 1 141 ? -8.453 35.844 16.719 1 70.5 141 LYS A C 1
ATOM 1083 O O . LYS A 1 141 ? -9.031 34.781 16.891 1 70.5 141 LYS A O 1
ATOM 1088 N N . LEU A 1 142 ? -7.465 36.125 17.562 1 65.31 142 LEU A N 1
ATOM 1089 C CA . LEU A 1 142 ? -7.43 35.562 18.906 1 65.31 142 LEU A CA 1
ATOM 1090 C C . LEU A 1 142 ? -8.539 36.156 19.781 1 65.31 142 LEU A C 1
ATOM 1092 O O . LEU A 1 142 ? -8.852 37.344 19.656 1 65.31 142 LEU A O 1
ATOM 1096 N N . PRO A 1 143 ? -9.414 35.344 20.234 1 58.12 143 PRO A N 1
ATOM 1097 C CA . PRO A 1 143 ? -10.359 35.969 21.156 1 58.12 143 PRO A CA 1
ATOM 1098 C C . PRO A 1 143 ? -9.672 36.844 22.203 1 58.12 143 PRO A C 1
ATOM 1100 O O . PRO A 1 143 ? -8.461 36.75 22.406 1 58.12 143 PRO A O 1
ATOM 1103 N N . THR A 1 144 ? -10.398 37.875 22.75 1 51.31 144 THR A N 1
ATOM 1104 C CA . THR A 1 144 ? -10 38.906 23.703 1 51.31 144 THR A CA 1
ATOM 1105 C C . THR A 1 144 ? -9.156 38.281 24.828 1 51.31 144 THR A C 1
ATOM 1107 O O . THR A 1 144 ? -9.641 37.469 25.594 1 51.31 144 THR A O 1
ATOM 1110 N N . ILE A 1 145 ? -7.984 37.969 24.594 1 50.78 145 ILE A N 1
ATOM 1111 C CA . ILE A 1 145 ? -7.047 37.625 25.656 1 50.78 145 ILE A CA 1
ATOM 1112 C C . ILE A 1 145 ? -7.133 38.656 26.781 1 50.78 145 ILE A C 1
ATOM 1114 O O . ILE A 1 145 ? -6.391 38.562 27.766 1 50.78 145 ILE A O 1
ATOM 1118 N N . VAL A 1 146 ? -7.566 39.75 26.719 1 48.47 146 VAL A N 1
ATOM 1119 C CA . VAL A 1 146 ? -7.602 40.719 27.812 1 48.47 146 VAL A CA 1
ATOM 1120 C C . VAL A 1 146 ? -7.973 40 29.109 1 48.47 146 VAL A C 1
ATOM 1122 O O . VAL A 1 146 ? -7.395 40.281 30.172 1 48.47 146 VAL A O 1
ATOM 1125 N N . ASP A 1 147 ? -8.969 39.281 29.141 1 46.5 147 ASP A N 1
ATOM 1126 C CA . ASP A 1 147 ? -9.297 38.75 30.453 1 46.5 147 ASP A CA 1
ATOM 1127 C C . ASP A 1 147 ? -8.18 37.844 30.984 1 46.5 147 ASP A C 1
ATOM 1129 O O . ASP A 1 147 ? -8.219 37.406 32.125 1 46.5 147 ASP A O 1
ATOM 1133 N N . LEU A 1 148 ? -7.352 37.375 30.234 1 47.22 148 LEU A N 1
ATOM 1134 C CA . LEU A 1 148 ? -6.355 36.406 30.672 1 47.22 148 LEU A CA 1
ATOM 1135 C C . LEU A 1 148 ? -5.188 37.094 31.359 1 47.22 148 LEU A C 1
ATOM 1137 O O . LEU A 1 148 ? -4.391 36.438 32.062 1 47.22 148 LEU A O 1
ATOM 1141 N N . PHE A 1 149 ? -4.758 38.281 30.875 1 45.34 149 PHE A N 1
ATOM 1142 C CA . PHE A 1 149 ? -3.703 39 31.578 1 45.34 149 PHE A CA 1
ATOM 1143 C C . PHE A 1 149 ? -4.293 40.062 32.5 1 45.34 149 PHE A C 1
ATOM 1145 O O . PHE A 1 149 ? -4.852 41.062 32.062 1 45.34 149 PHE A O 1
ATOM 1152 N N . PRO A 1 150 ? -4.793 39.656 33.594 1 41.88 150 PRO A N 1
ATOM 1153 C CA . PRO A 1 150 ? -5.141 40.75 34.5 1 41.88 150 PRO A CA 1
ATOM 1154 C C . PRO A 1 150 ? -4.062 41.812 34.562 1 41.88 150 PRO A C 1
ATOM 1156 O O . PRO A 1 150 ? -2.877 41.531 34.375 1 41.88 150 PRO A O 1
ATOM 1159 N N . ASN A 1 151 ? -4.344 43.156 34.406 1 39.12 151 ASN A N 1
ATOM 1160 C CA . ASN A 1 151 ? -3.473 44.188 34.906 1 39.12 151 ASN A CA 1
ATOM 1161 C C . ASN A 1 151 ? -2.914 43.844 36.281 1 39.12 151 ASN A C 1
ATOM 1163 O O . ASN A 1 151 ? -3.635 43.281 37.125 1 39.12 151 ASN A O 1
ATOM 1167 N N . MET B 1 1 ? 16.344 2.258 -9.977 1 37.31 1 MET B N 1
ATOM 1168 C CA . MET B 1 1 ? 16.109 1.625 -8.68 1 37.31 1 MET B CA 1
ATOM 1169 C C . MET B 1 1 ? 14.625 1.371 -8.461 1 37.31 1 MET B C 1
ATOM 1171 O O . MET B 1 1 ? 13.922 2.213 -7.898 1 37.31 1 MET B O 1
ATOM 1175 N N . CYS B 1 2 ? 13.953 0.65 -9.508 1 47.41 2 CYS B N 1
ATOM 1176 C CA . CYS B 1 2 ? 12.578 0.744 -9.984 1 47.41 2 CYS B CA 1
ATOM 1177 C C . CYS B 1 2 ? 11.633 -0.065 -9.102 1 47.41 2 CYS B C 1
ATOM 1179 O O . CYS B 1 2 ? 11.344 -1.224 -9.406 1 47.41 2 CYS B O 1
ATOM 1181 N N . GLY B 1 3 ? 11.828 0.124 -7.754 1 47.16 3 GLY B N 1
ATOM 1182 C CA . GLY B 1 3 ? 10.938 -0.678 -6.934 1 47.16 3 GLY B CA 1
ATOM 1183 C C . GLY B 1 3 ? 9.492 -0.22 -7 1 47.16 3 GLY B C 1
ATOM 1184 O O . GLY B 1 3 ? 9.203 0.88 -7.477 1 47.16 3 GLY B O 1
ATOM 1185 N N . VAL B 1 4 ? 8.648 -1.078 -6.918 1 53.53 4 VAL B N 1
ATOM 1186 C CA . VAL B 1 4 ? 7.219 -0.793 -6.934 1 53.53 4 VAL B CA 1
ATOM 1187 C C . VAL B 1 4 ? 6.938 0.481 -6.141 1 53.53 4 VAL B C 1
ATOM 1189 O O . VAL B 1 4 ? 6.16 1.332 -6.578 1 53.53 4 VAL B O 1
ATOM 1192 N N . VAL B 1 5 ? 7.59 0.506 -5.113 1 55.84 5 VAL B N 1
ATOM 1193 C CA . VAL B 1 5 ? 7.477 1.691 -4.27 1 55.84 5 VAL B CA 1
ATOM 1194 C C . VAL B 1 5 ? 7.945 2.922 -5.043 1 55.84 5 VAL B C 1
ATOM 1196 O O . VAL B 1 5 ? 7.332 3.99 -4.949 1 55.84 5 VAL B O 1
ATOM 1199 N N . ASP B 1 6 ? 9 2.508 -5.762 1 56 6 ASP B N 1
ATOM 1200 C CA . ASP B 1 6 ? 9.539 3.613 -6.547 1 56 6 ASP B CA 1
ATOM 1201 C C . ASP B 1 6 ? 8.562 4.043 -7.637 1 56 6 ASP B C 1
ATOM 1203 O O . ASP B 1 6 ? 8.422 5.234 -7.926 1 56 6 ASP B O 1
ATOM 1207 N N . ILE B 1 7 ? 7.902 3.018 -8.117 1 56.22 7 ILE B N 1
ATOM 1208 C CA . ILE B 1 7 ? 6.918 3.301 -9.156 1 56.22 7 ILE B CA 1
ATOM 1209 C C . ILE B 1 7 ? 5.738 4.062 -8.555 1 56.22 7 ILE B C 1
ATOM 1211 O O . ILE B 1 7 ? 5.273 5.051 -9.125 1 56.22 7 ILE B O 1
ATOM 1215 N N . ILE B 1 8 ? 5.332 3.5 -7.457 1 60.81 8 ILE B N 1
ATOM 1216 C CA . ILE B 1 8 ? 4.211 4.16 -6.797 1 60.81 8 ILE B CA 1
ATOM 1217 C C . ILE B 1 8 ? 4.637 5.551 -6.332 1 60.81 8 ILE B C 1
ATOM 1219 O O . ILE B 1 8 ? 3.912 6.531 -6.531 1 60.81 8 ILE B O 1
ATOM 1223 N N . LYS B 1 9 ? 5.812 5.461 -5.754 1 59.19 9 LYS B N 1
ATOM 1224 C CA . LYS B 1 9 ? 6.363 6.734 -5.301 1 59.19 9 LYS B CA 1
ATOM 1225 C C . LYS B 1 9 ? 6.547 7.699 -6.469 1 59.19 9 LYS B C 1
ATOM 1227 O O . LYS B 1 9 ? 6.266 8.898 -6.344 1 59.19 9 LYS B O 1
ATOM 1232 N N . HIS B 1 10 ? 7.168 7.074 -7.426 1 52.84 10 HIS B N 1
ATOM 1233 C CA . HIS B 1 10 ? 7.363 7.898 -8.617 1 52.84 10 HIS B CA 1
ATOM 1234 C C . HIS B 1 10 ? 6.035 8.414 -9.156 1 52.84 10 HIS B C 1
ATOM 1236 O O . HIS B 1 10 ? 5.93 9.57 -9.562 1 52.84 10 HIS B O 1
ATOM 1242 N N . PHE B 1 11 ? 5.258 7.52 -9.203 1 54.38 11 PHE B N 1
ATOM 1243 C CA . PHE B 1 11 ? 3.93 7.926 -9.641 1 54.38 11 PHE B CA 1
ATOM 1244 C C . PHE B 1 11 ? 3.359 9 -8.727 1 54.38 11 PHE B C 1
ATOM 1246 O O . PHE B 1 11 ? 2.838 10.016 -9.195 1 54.38 11 PHE B O 1
ATOM 1253 N N . PHE B 1 12 ? 3.459 8.648 -7.523 1 58.44 12 PHE B N 1
ATOM 1254 C CA . PHE B 1 12 ? 2.893 9.562 -6.539 1 58.44 12 PHE B CA 1
ATOM 1255 C C . PHE B 1 12 ? 3.709 10.844 -6.461 1 58.44 12 PHE B C 1
ATOM 1257 O O . PHE B 1 12 ? 3.146 11.938 -6.355 1 58.44 12 PHE B O 1
ATOM 1264 N N . SER B 1 13 ? 4.926 10.688 -6.445 1 54.66 13 SER B N 1
ATOM 1265 C CA . SER B 1 13 ? 5.754 11.883 -6.371 1 54.66 13 SER B CA 1
ATOM 1266 C C . SER B 1 13 ? 5.582 12.75 -7.617 1 54.66 13 SER B C 1
ATOM 1268 O O . SER B 1 13 ? 5.512 13.977 -7.523 1 54.66 13 SER B O 1
ATOM 1270 N N . ASN B 1 14 ? 5.633 12.078 -8.695 1 52.09 14 ASN B N 1
ATOM 1271 C CA . ASN B 1 14 ? 5.512 12.828 -9.938 1 52.09 14 ASN B CA 1
ATOM 1272 C C . ASN B 1 14 ? 4.078 13.289 -10.18 1 52.09 14 ASN B C 1
ATOM 1274 O O . ASN B 1 14 ? 3.846 14.43 -10.594 1 52.09 14 ASN B O 1
ATOM 1278 N N . THR B 1 15 ? 3.291 12.359 -10 1 51.91 15 THR B N 1
ATOM 1279 C CA . THR B 1 15 ? 1.904 12.711 -10.289 1 51.91 15 THR B CA 1
ATOM 1280 C C . THR B 1 15 ? 1.331 13.594 -9.18 1 51.91 15 THR B C 1
ATOM 1282 O O . THR B 1 15 ? 0.598 14.547 -9.453 1 51.91 15 THR B O 1
ATOM 1285 N N . LEU B 1 16 ? 1.724 13.312 -7.996 1 53.25 16 LEU B N 1
ATOM 1286 C CA . LEU B 1 16 ? 1.181 14.141 -6.926 1 53.25 16 LEU B CA 1
ATOM 1287 C C . LEU B 1 16 ? 1.649 15.586 -7.07 1 53.25 16 LEU B C 1
ATOM 1289 O O . LEU B 1 16 ? 0.958 16.516 -6.641 1 53.25 16 LEU B O 1
ATOM 1293 N N . ALA B 1 17 ? 2.865 15.766 -7.691 1 54.75 17 ALA B N 1
ATOM 1294 C CA . ALA B 1 17 ? 3.307 17.141 -7.867 1 54.75 17 ALA B CA 1
ATOM 1295 C C . ALA B 1 17 ? 2.318 17.938 -8.727 1 54.75 17 ALA B C 1
ATOM 1297 O O . ALA B 1 17 ? 2.143 19.141 -8.531 1 54.75 17 ALA B O 1
ATOM 1298 N N . SER B 1 18 ? 1.714 17.156 -9.531 1 59.56 18 SER B N 1
ATOM 1299 C CA . SER B 1 18 ? 0.811 17.891 -10.406 1 59.56 18 SER B CA 1
ATOM 1300 C C . SER B 1 18 ? -0.641 17.719 -9.969 1 59.56 18 SER B C 1
ATOM 1302 O O . SER B 1 18 ? -1.536 18.375 -10.516 1 59.56 18 SER B O 1
ATOM 1304 N N . ILE B 1 19 ? -0.689 16.922 -8.961 1 65.88 19 ILE B N 1
ATOM 1305 C CA . ILE B 1 19 ? -2.055 16.672 -8.516 1 65.88 19 ILE B CA 1
ATOM 1306 C C . ILE B 1 19 ? -2.41 17.625 -7.375 1 65.88 19 ILE B C 1
ATOM 1308 O O . ILE B 1 19 ? -1.533 18.062 -6.625 1 65.88 19 ILE B O 1
ATOM 1312 N N . GLU B 1 20 ? -3.658 18.094 -7.43 1 80.06 20 GLU B N 1
ATOM 1313 C CA . GLU B 1 20 ? -4.141 18.984 -6.371 1 80.06 20 GLU B CA 1
ATOM 1314 C C . GLU B 1 20 ? -3.98 18.328 -5 1 80.06 20 GLU B C 1
ATOM 1316 O O . GLU B 1 20 ? -4.344 17.172 -4.809 1 80.06 20 GLU B O 1
ATOM 1321 N N . LYS B 1 21 ? -3.289 19.031 -4.172 1 84.75 21 LYS B N 1
ATOM 1322 C CA . LYS B 1 21 ? -3.066 18.531 -2.818 1 84.75 21 LYS B CA 1
ATOM 1323 C C . LYS B 1 21 ? -4.199 18.953 -1.885 1 84.75 21 LYS B C 1
ATOM 1325 O O . LYS B 1 21 ? -4.906 19.922 -2.156 1 84.75 21 LYS B O 1
ATOM 1330 N N . PRO B 1 22 ? -4.34 18.141 -0.896 1 91.31 22 PRO B N 1
ATOM 1331 C CA . PRO B 1 22 ? -5.309 18.578 0.107 1 91.31 22 PRO B CA 1
ATOM 1332 C C . PRO B 1 22 ? -4.961 19.953 0.696 1 91.31 22 PRO B C 1
ATOM 1334 O O . PRO B 1 22 ? -3.791 20.328 0.715 1 91.31 22 PRO B O 1
ATOM 1337 N N . LYS B 1 23 ? -6.078 20.641 1.114 1 92.94 23 LYS B N 1
ATOM 1338 C CA . LYS B 1 23 ? -5.887 21.953 1.723 1 92.94 23 LYS B CA 1
ATOM 1339 C C . LYS B 1 23 ? -6.281 21.953 3.197 1 92.94 23 LYS B C 1
ATOM 1341 O O . LYS B 1 23 ? -7.164 21.188 3.602 1 92.94 23 LYS B O 1
ATOM 1346 N N . VAL B 1 24 ? -5.57 22.766 3.9 1 94.75 24 VAL B N 1
ATOM 1347 C CA . VAL B 1 24 ? -5.867 22.906 5.32 1 94.75 24 VAL B CA 1
ATOM 1348 C C . VAL B 1 24 ? -6.008 24.375 5.684 1 94.75 24 VAL B C 1
ATOM 1350 O O . VAL B 1 24 ? -5.309 25.234 5.129 1 94.75 24 VAL B O 1
ATOM 1353 N N . ARG B 1 25 ? -6.992 24.719 6.543 1 91.44 25 ARG B N 1
ATOM 1354 C CA . ARG B 1 25 ? -7.145 26.062 7.062 1 91.44 25 ARG B CA 1
ATOM 1355 C C . ARG B 1 25 ? -7.551 26.047 8.531 1 91.44 25 ARG B C 1
ATOM 1357 O O . ARG B 1 25 ? -8.258 25.141 8.977 1 91.44 25 ARG B O 1
ATOM 1364 N N . VAL B 1 26 ? -7.113 27.078 9.18 1 90.19 26 VAL B N 1
ATOM 1365 C CA . VAL B 1 26 ? -7.555 27.281 10.555 1 90.19 26 VAL B CA 1
ATOM 1366 C C . VAL B 1 26 ? -8.93 27.938 10.562 1 90.19 26 VAL B C 1
ATOM 1368 O O . VAL B 1 26 ? -9.117 29.016 9.992 1 90.19 26 VAL B O 1
ATOM 1371 N N . VAL B 1 27 ? -9.867 27.266 11.164 1 90 27 VAL B N 1
ATOM 1372 C CA . VAL B 1 27 ? -11.242 27.75 11.188 1 90 27 VAL B CA 1
ATOM 1373 C C . VAL B 1 27 ? -11.5 28.531 12.477 1 90 27 VAL B C 1
ATOM 1375 O O . VAL B 1 27 ? -12.211 29.531 12.469 1 90 27 VAL B O 1
ATOM 1378 N N . ASP B 1 28 ? -10.992 27.891 13.562 1 87.56 28 ASP B N 1
ATOM 1379 C CA . ASP B 1 28 ? -11.273 28.484 14.867 1 87.56 28 ASP B CA 1
ATOM 1380 C C . ASP B 1 28 ? -10.211 28.078 15.891 1 87.56 28 ASP B C 1
ATOM 1382 O O . ASP B 1 28 ? -9.516 27.078 15.711 1 87.56 28 ASP B O 1
ATOM 1386 N N . VAL B 1 29 ? -10.094 28.969 16.875 1 84.69 29 VAL B N 1
ATOM 1387 C CA . VAL B 1 29 ? -9.188 28.688 17.984 1 84.69 29 VAL B CA 1
ATOM 1388 C C . VAL B 1 29 ? -9.898 28.984 19.297 1 84.69 29 VAL B C 1
ATOM 1390 O O . VAL B 1 29 ? -10.359 30.094 19.531 1 84.69 29 VAL B O 1
ATOM 1393 N N . ASP B 1 30 ? -9.961 27.906 20.078 1 84.62 30 ASP B N 1
ATOM 1394 C CA . ASP B 1 30 ? -10.617 28.047 21.375 1 84.62 30 ASP B CA 1
ATOM 1395 C C . ASP B 1 30 ? -9.625 27.828 22.516 1 84.62 30 ASP B C 1
ATOM 1397 O O . ASP B 1 30 ? -8.781 26.938 22.453 1 84.62 30 ASP B O 1
ATOM 1401 N N . LEU B 1 31 ? -9.844 28.656 23.531 1 84.38 31 LEU B N 1
ATOM 1402 C CA . LEU B 1 31 ? -9.055 28.453 24.734 1 84.38 31 LEU B CA 1
ATOM 1403 C C . LEU B 1 31 ? -9.695 27.406 25.641 1 84.38 31 LEU B C 1
ATOM 1405 O O . LEU B 1 31 ? -10.844 27.578 26.062 1 84.38 31 LEU B O 1
ATOM 1409 N N . LYS B 1 32 ? -9 26.406 25.812 1 85.81 32 LYS B N 1
ATOM 1410 C CA . LYS B 1 32 ? -9.508 25.328 26.641 1 85.81 32 LYS B CA 1
ATOM 1411 C C . LYS B 1 32 ? -9.234 25.609 28.125 1 85.81 32 LYS B C 1
ATOM 1413 O O . LYS B 1 32 ? -10.055 25.266 28.984 1 85.81 32 LYS B O 1
ATOM 1418 N N . GLY B 1 33 ? -8.016 26.078 28.422 1 82.5 33 GLY B N 1
ATOM 1419 C CA . GLY B 1 33 ? -7.684 26.375 29.812 1 82.5 33 GLY B CA 1
ATOM 1420 C C . GLY B 1 33 ? -6.227 26.75 30 1 82.5 33 GLY B C 1
ATOM 1421 O O . GLY B 1 33 ? -5.492 26.953 29.031 1 82.5 33 GLY B O 1
ATOM 1422 N N . GLU B 1 34 ? -5.996 27.203 31.234 1 82.12 34 GLU B N 1
ATOM 1423 C CA . GLU B 1 34 ? -4.641 27.547 31.656 1 82.12 34 GLU B CA 1
ATOM 1424 C C . GLU B 1 34 ? -4.238 26.75 32.906 1 82.12 34 GLU B C 1
ATOM 1426 O O . GLU B 1 34 ? -4.996 26.688 33.875 1 82.12 34 GLU B O 1
ATOM 1431 N N . LYS B 1 35 ? -3.229 26.031 32.75 1 83.25 35 LYS B N 1
ATOM 1432 C CA . LYS B 1 35 ? -2.691 25.312 33.906 1 83.25 35 LYS B CA 1
ATOM 1433 C C . LYS B 1 35 ? -1.203 25.609 34.094 1 83.25 35 LYS B C 1
ATOM 1435 O O . LYS B 1 35 ? -0.407 25.375 33.188 1 83.25 35 LYS B O 1
ATOM 1440 N N . ASP B 1 36 ? -0.875 26.141 35.281 1 86.56 36 ASP B N 1
ATOM 1441 C CA . ASP B 1 36 ? 0.513 26.344 35.688 1 86.56 36 ASP B CA 1
ATOM 1442 C C . ASP B 1 36 ? 1.273 27.172 34.656 1 86.56 36 ASP B C 1
ATOM 1444 O O . ASP B 1 36 ? 2.41 26.859 34.312 1 86.56 36 ASP B O 1
ATOM 1448 N N . GLY B 1 37 ? 0.651 28.094 34.094 1 77.94 37 GLY B N 1
ATOM 1449 C CA . GLY B 1 37 ? 1.315 29.016 33.188 1 77.94 37 GLY B CA 1
ATOM 1450 C C . GLY B 1 37 ? 1.292 28.547 31.734 1 77.94 37 GLY B C 1
ATOM 1451 O O . GLY B 1 37 ? 1.888 29.188 30.859 1 77.94 37 GLY B O 1
ATOM 1452 N N . VAL B 1 38 ? 0.664 27.453 31.531 1 82.75 38 VAL B N 1
ATOM 1453 C CA . VAL B 1 38 ? 0.581 26.922 30.172 1 82.75 38 VAL B CA 1
ATOM 1454 C C . VAL B 1 38 ? -0.852 27.031 29.656 1 82.75 38 VAL B C 1
ATOM 1456 O O . VAL B 1 38 ? -1.791 26.578 30.312 1 82.75 38 VAL B O 1
ATOM 1459 N N . TYR B 1 39 ? -1.031 27.703 28.547 1 82.06 39 TYR B N 1
ATOM 1460 C CA . TYR B 1 39 ? -2.334 27.859 27.906 1 82.06 39 TYR B CA 1
ATOM 1461 C C . TYR B 1 39 ? -2.58 26.734 26.906 1 82.06 39 TYR B C 1
ATOM 1463 O O . TYR B 1 39 ? -1.729 26.453 26.062 1 82.06 39 TYR B O 1
ATOM 1471 N N . THR B 1 40 ? -3.732 26.141 27.047 1 87.06 40 THR B N 1
ATOM 1472 C CA . THR B 1 40 ? -4.117 25.094 26.109 1 87.06 40 THR B CA 1
ATOM 1473 C C . THR B 1 40 ? -5.18 25.594 25.141 1 87.06 40 THR B C 1
ATOM 1475 O O . THR B 1 40 ? -6.238 26.062 25.562 1 87.06 40 THR B O 1
ATOM 1478 N N . TYR B 1 41 ? -4.785 25.516 23.891 1 85.19 41 TYR B N 1
ATOM 1479 C CA . TYR B 1 41 ? -5.707 25.953 22.844 1 85.19 41 TYR B CA 1
ATOM 1480 C C . TYR B 1 41 ? -6.188 24.781 22.016 1 85.19 41 TYR B C 1
ATOM 1482 O O . TYR B 1 41 ? -5.414 23.875 21.703 1 85.19 41 TYR B O 1
ATOM 1490 N N . LEU B 1 42 ? -7.465 24.875 21.719 1 89.44 42 LEU B N 1
ATOM 1491 C CA . LEU B 1 42 ? -8.031 23.938 20.75 1 89.44 42 LEU B CA 1
ATOM 1492 C C . LEU B 1 42 ? -8.195 24.594 19.391 1 89.44 42 LEU B C 1
ATOM 1494 O O . LEU B 1 42 ? -8.961 25.562 19.25 1 89.44 42 LEU B O 1
ATOM 1498 N N . VAL B 1 43 ? -7.453 24.078 18.531 1 88.25 43 VAL B N 1
ATOM 1499 C CA . VAL B 1 43 ? -7.492 24.641 17.188 1 88.25 43 VAL B CA 1
ATOM 1500 C C . VAL B 1 43 ? -8.367 23.766 16.297 1 88.25 43 VAL B C 1
ATOM 1502 O O . VAL B 1 43 ? -8.172 22.547 16.203 1 88.25 43 VAL B O 1
ATOM 1505 N N . LYS B 1 44 ? -9.297 24.453 15.688 1 91.44 44 LYS B N 1
ATOM 1506 C CA . LYS B 1 44 ? -10.164 23.797 14.711 1 91.44 44 LYS B CA 1
ATOM 1507 C C . LYS B 1 44 ? -9.602 23.938 13.297 1 91.44 44 LYS B C 1
ATOM 1509 O O . LYS B 1 44 ? -9.453 25.062 12.797 1 91.44 44 LYS B O 1
ATOM 1514 N N . LEU B 1 45 ? -9.312 22.734 12.703 1 93.38 45 LEU B N 1
ATOM 1515 C CA . LEU B 1 45 ? -8.734 22.719 11.367 1 93.38 45 LEU B CA 1
ATOM 1516 C C . LEU B 1 45 ? -9.703 22.109 10.359 1 93.38 45 LEU B C 1
ATOM 1518 O O . LEU B 1 45 ? -10.32 21.078 10.633 1 93.38 45 LEU B O 1
ATOM 1522 N N . ASN B 1 46 ? -9.812 22.828 9.25 1 94.25 46 ASN B N 1
ATOM 1523 C CA . ASN B 1 46 ? -10.578 22.281 8.141 1 94.25 46 ASN B CA 1
ATOM 1524 C C . ASN B 1 46 ? -9.672 21.734 7.051 1 94.25 46 ASN B C 1
ATOM 1526 O O . ASN B 1 46 ? -8.836 22.453 6.508 1 94.25 46 ASN B O 1
ATOM 1530 N N . PHE B 1 47 ? -9.844 20.438 6.801 1 94.19 47 PHE B N 1
ATOM 1531 C CA . PHE B 1 47 ? -9.117 19.797 5.715 1 94.19 47 PHE B CA 1
ATOM 1532 C C . PHE B 1 47 ? -10.039 19.531 4.527 1 94.19 47 PHE B C 1
ATOM 1534 O O . PHE B 1 47 ? -11.109 18.953 4.68 1 94.19 47 PHE B O 1
ATOM 1541 N N . SER B 1 48 ? -9.562 19.984 3.395 1 94.44 48 SER B N 1
ATOM 1542 C CA . SER B 1 48 ? -10.297 19.734 2.16 1 94.44 48 SER B CA 1
ATOM 1543 C C . SER B 1 48 ? -9.578 18.734 1.273 1 94.44 48 SER B C 1
ATOM 1545 O O . SER B 1 48 ? -8.438 18.953 0.874 1 94.44 48 SER B O 1
ATOM 1547 N N . ASN B 1 49 ? -10.281 17.609 1.033 1 90.56 49 ASN B N 1
ATOM 1548 C CA . ASN B 1 49 ? -9.742 16.562 0.178 1 90.56 49 ASN B CA 1
ATOM 1549 C C . ASN B 1 49 ? -10.266 16.672 -1.251 1 90.56 49 ASN B C 1
ATOM 1551 O O . ASN B 1 49 ? -11.461 16.5 -1.493 1 90.56 49 ASN B O 1
ATOM 1555 N N . PRO B 1 50 ? -9.359 16.938 -2.148 1 87.25 50 PRO B N 1
ATOM 1556 C CA . PRO B 1 50 ? -9.805 17.078 -3.535 1 87.25 50 PRO B CA 1
ATOM 1557 C C . PRO B 1 50 ? -9.93 15.734 -4.254 1 87.25 50 PRO B C 1
ATOM 1559 O O . PRO B 1 50 ? -10.398 15.68 -5.395 1 87.25 50 PRO B O 1
ATOM 1562 N N . TYR B 1 51 ? -9.609 14.742 -3.561 1 79.62 51 TYR B N 1
ATOM 1563 C CA . TYR B 1 51 ? -9.609 13.438 -4.215 1 79.62 51 TYR B CA 1
ATOM 1564 C C . TYR B 1 51 ? -10.969 12.758 -4.086 1 79.62 51 TYR B C 1
ATOM 1566 O O . TYR B 1 51 ? -11.711 13.023 -3.143 1 79.62 51 TYR B O 1
ATOM 1574 N N . CYS B 1 52 ? -11.289 11.859 -5 1 79.75 52 CYS B N 1
ATOM 1575 C CA . CYS B 1 52 ? -12.578 11.18 -5.027 1 79.75 52 CYS B CA 1
ATOM 1576 C C . CYS B 1 52 ? -12.594 9.992 -4.066 1 79.75 52 CYS B C 1
ATOM 1578 O O . CYS B 1 52 ? -13.57 9.25 -4.008 1 79.75 52 CYS B O 1
ATOM 1580 N N . ILE B 1 53 ? -11.5 9.828 -3.23 1 77.31 53 ILE B N 1
ATOM 1581 C CA . ILE B 1 53 ? -11.398 8.758 -2.246 1 77.31 53 ILE B CA 1
ATOM 1582 C C . ILE B 1 53 ? -11.055 9.344 -0.879 1 77.31 53 ILE B C 1
ATOM 1584 O O . ILE B 1 53 ? -10.344 10.344 -0.79 1 77.31 53 ILE B O 1
ATOM 1588 N N . PRO B 1 54 ? -11.539 8.594 0.037 1 85.44 54 PRO B N 1
ATOM 1589 C CA . PRO B 1 54 ? -11.109 9.016 1.372 1 85.44 54 PRO B CA 1
ATOM 1590 C C . PRO B 1 54 ? -9.617 8.805 1.607 1 85.44 54 PRO B C 1
ATOM 1592 O O . PRO B 1 54 ? -9.016 7.891 1.028 1 85.44 54 PRO B O 1
ATOM 1595 N N . ILE B 1 55 ? -9.039 9.625 2.305 1 83.94 55 ILE B N 1
ATOM 1596 C CA . ILE B 1 55 ? -7.625 9.531 2.639 1 83.94 55 ILE B CA 1
ATOM 1597 C C . ILE B 1 55 ? -7.465 9.008 4.062 1 83.94 55 ILE B C 1
ATOM 1599 O O . ILE B 1 55 ? -7.758 9.719 5.027 1 83.94 55 ILE B O 1
ATOM 1603 N N . PRO B 1 56 ? -7.008 7.809 4.16 1 86.12 56 PRO B N 1
ATOM 1604 C CA . PRO B 1 56 ? -6.758 7.305 5.512 1 86.12 56 PRO B CA 1
ATOM 1605 C C . PRO B 1 56 ? -5.559 7.973 6.18 1 86.12 56 PRO B C 1
ATOM 1607 O O . PRO B 1 56 ? -4.449 7.949 5.637 1 86.12 56 PRO B O 1
ATOM 1610 N N . LEU B 1 57 ? -5.797 8.57 7.305 1 89.81 57 LEU B N 1
ATOM 1611 C CA . LEU B 1 57 ? -4.723 9.266 8 1 89.81 57 LEU B CA 1
ATOM 1612 C C . LEU B 1 57 ? -4.191 8.422 9.164 1 89.81 57 LEU B C 1
ATOM 1614 O O . LEU B 1 57 ? -4.973 7.875 9.945 1 89.81 57 LEU B O 1
ATOM 1618 N N . SER B 1 58 ? -2.934 8.273 9.18 1 89.75 58 SER B N 1
ATOM 1619 C CA . SER B 1 58 ? -2.303 7.648 10.344 1 89.75 58 SER B CA 1
ATOM 1620 C C . SER B 1 58 ? -1.929 8.688 11.391 1 89.75 58 SER B C 1
ATOM 1622 O O . SER B 1 58 ? -2.105 8.461 12.594 1 89.75 58 SER B O 1
ATOM 1624 N N . GLU B 1 59 ? -1.379 9.742 10.898 1 92.19 59 GLU B N 1
ATOM 1625 C CA . GLU B 1 59 ? -1.011 10.859 11.758 1 92.19 59 GLU B CA 1
ATOM 1626 C C . GLU B 1 59 ? -0.814 12.141 10.945 1 92.19 59 GLU B C 1
ATOM 1628 O O . GLU B 1 59 ? -0.626 12.078 9.727 1 92.19 59 GLU B O 1
ATOM 1633 N N . ILE B 1 60 ? -0.927 13.266 11.664 1 93.19 60 ILE B N 1
ATOM 1634 C CA . ILE B 1 60 ? -0.636 14.562 11.055 1 93.19 60 ILE B CA 1
ATOM 1635 C C . ILE B 1 60 ? 0.407 15.297 11.891 1 93.19 60 ILE B C 1
ATOM 1637 O O . ILE B 1 60 ? 0.222 15.5 13.094 1 93.19 60 ILE B O 1
ATOM 1641 N N . HIS B 1 61 ? 1.463 15.602 11.25 1 94.31 61 HIS B N 1
ATOM 1642 C CA . HIS B 1 61 ? 2.441 16.5 11.852 1 94.31 61 HIS B CA 1
ATOM 1643 C C . HIS B 1 61 ? 2.197 17.938 11.43 1 94.31 61 HIS B C 1
ATOM 1645 O O . HIS B 1 61 ? 1.921 18.219 10.258 1 94.31 61 HIS B O 1
ATOM 1651 N N . TYR B 1 62 ? 2.314 18.844 12.453 1 92.62 62 TYR B N 1
ATOM 1652 C CA . TYR B 1 62 ? 2.09 20.25 12.078 1 92.62 62 TYR B CA 1
ATOM 1653 C C . TYR B 1 62 ? 3.074 21.172 12.789 1 92.62 62 TYR B C 1
ATOM 1655 O O . TYR B 1 62 ? 3.576 20.844 13.867 1 92.62 62 TYR B O 1
ATOM 1663 N N . VAL B 1 63 ? 3.359 22.25 12.141 1 91.62 63 VAL B N 1
ATOM 1664 C CA . VAL B 1 63 ? 4.129 23.359 12.672 1 91.62 63 VAL B CA 1
ATOM 1665 C C . VAL B 1 63 ? 3.398 24.672 12.398 1 91.62 63 VAL B C 1
ATOM 1667 O O . VAL B 1 63 ? 3.025 24.953 11.258 1 91.62 63 VAL B O 1
ATOM 1670 N N . LEU B 1 64 ? 3.141 25.344 13.445 1 88.25 64 LEU B N 1
ATOM 1671 C CA . LEU B 1 64 ? 2.508 26.641 13.352 1 88.25 64 LEU B CA 1
ATOM 1672 C C . LEU B 1 64 ? 3.518 27.766 13.617 1 88.25 64 LEU B C 1
ATOM 1674 O O . LEU B 1 64 ? 4.219 27.734 14.633 1 88.25 64 LEU B O 1
ATOM 1678 N N . LYS B 1 65 ? 3.494 28.625 12.68 1 86.81 65 LYS B N 1
ATOM 1679 C CA . LYS B 1 65 ? 4.398 29.766 12.805 1 86.81 65 LYS B CA 1
ATOM 1680 C C . LYS B 1 65 ? 3.633 31.094 12.734 1 86.81 65 LYS B C 1
ATOM 1682 O O . LYS B 1 65 ? 2.588 31.172 12.086 1 86.81 65 LYS B O 1
ATOM 1687 N N . SER B 1 66 ? 4.148 31.984 13.469 1 81.19 66 SER B N 1
ATOM 1688 C CA . SER B 1 66 ? 3.688 33.375 13.391 1 81.19 66 SER B CA 1
ATOM 1689 C C . SER B 1 66 ? 4.859 34.344 13.273 1 81.19 66 SER B C 1
ATOM 1691 O O . SER B 1 66 ? 5.812 34.281 14.055 1 81.19 66 SER B O 1
ATOM 1693 N N . SER B 1 67 ? 4.773 35.188 12.297 1 79.88 67 SER B N 1
ATOM 1694 C CA . SER B 1 67 ? 5.816 36.188 12.055 1 79.88 67 SER B CA 1
ATOM 1695 C C . SER B 1 67 ? 7.191 35.531 11.984 1 79.88 67 SER B C 1
ATOM 1697 O O . SER B 1 67 ? 8.148 36.031 12.586 1 79.88 67 SER B O 1
ATOM 1699 N N . GLY B 1 68 ? 7.277 34.312 11.445 1 80.06 68 GLY B N 1
ATOM 1700 C CA . GLY B 1 68 ? 8.539 33.625 11.203 1 80.06 68 GLY B CA 1
ATOM 1701 C C . GLY B 1 68 ? 9.008 32.812 12.383 1 80.06 68 GLY B C 1
ATOM 1702 O O . GLY B 1 68 ? 9.961 32.031 12.266 1 80.06 68 GLY B O 1
ATOM 1703 N N . SER B 1 69 ? 8.297 33.031 13.453 1 83.06 69 SER B N 1
ATOM 1704 C CA . SER B 1 69 ? 8.656 32.281 14.641 1 83.06 69 SER B CA 1
ATOM 1705 C C . SER B 1 69 ? 7.707 31.109 14.867 1 83.06 69 SER B C 1
ATOM 1707 O O . SER B 1 69 ? 6.496 31.234 14.68 1 83.06 69 SER B O 1
ATOM 1709 N N . MET B 1 70 ? 8.281 30.062 15.383 1 86.12 70 MET B N 1
ATOM 1710 C CA . MET B 1 70 ? 7.457 28.891 15.68 1 86.12 70 MET B CA 1
ATOM 1711 C C . MET B 1 70 ? 6.684 29.094 16.984 1 86.12 70 MET B C 1
ATOM 1713 O O . MET B 1 70 ? 7.277 29.375 18.016 1 86.12 70 MET B O 1
ATOM 1717 N N . ILE B 1 71 ? 5.414 28.938 16.875 1 78.06 71 ILE B N 1
ATOM 1718 C CA . ILE B 1 71 ? 4.559 29.156 18.047 1 78.06 71 ILE B CA 1
ATOM 1719 C C . ILE B 1 71 ? 4.145 27.812 18.641 1 78.06 71 ILE B C 1
ATOM 1721 O O . ILE B 1 71 ? 3.938 27.703 19.844 1 78.06 71 ILE B O 1
ATOM 1725 N N . ALA B 1 72 ? 3.943 26.859 17.688 1 82.38 72 ALA B N 1
ATOM 1726 C CA . ALA B 1 72 ? 3.486 25.547 18.156 1 82.38 72 ALA B CA 1
ATOM 1727 C C . ALA B 1 72 ? 3.809 24.453 17.141 1 82.38 72 ALA B C 1
ATOM 1729 O O . ALA B 1 72 ? 3.941 24.734 15.953 1 82.38 72 ALA B O 1
ATOM 1730 N N . ASN B 1 73 ? 4.023 23.312 17.656 1 88.88 73 ASN B N 1
ATOM 1731 C CA . ASN B 1 73 ? 4.145 22.125 16.828 1 88.88 73 ASN B CA 1
ATOM 1732 C C . ASN B 1 73 ? 3.604 20.891 17.547 1 88.88 73 ASN B C 1
ATOM 1734 O O . ASN B 1 73 ? 3.43 20.891 18.766 1 88.88 73 ASN B O 1
ATOM 1738 N N . GLY B 1 74 ? 3.205 19.953 16.797 1 90.75 74 GLY B N 1
ATOM 1739 C CA . GLY B 1 74 ? 2.707 18.734 17.406 1 90.75 74 GLY B CA 1
ATOM 1740 C C . GLY B 1 74 ? 2.25 17.703 16.406 1 90.75 74 GLY B C 1
ATOM 1741 O O . GLY B 1 74 ? 2.598 17.781 15.219 1 90.75 74 GLY B O 1
ATOM 1742 N N . THR B 1 75 ? 1.707 16.703 17.047 1 92.44 75 THR B N 1
ATOM 1743 C CA . THR B 1 75 ? 1.172 15.609 16.266 1 92.44 75 THR B CA 1
ATOM 1744 C C . THR B 1 75 ? -0.277 15.32 16.641 1 92.44 75 THR B C 1
ATOM 1746 O O . THR B 1 75 ? -0.619 15.297 17.828 1 92.44 75 THR B O 1
ATOM 1749 N N . ILE B 1 76 ? -1.048 15.344 15.68 1 89.38 76 ILE B N 1
ATOM 1750 C CA . ILE B 1 76 ? -2.422 14.898 15.883 1 89.38 76 ILE B CA 1
ATOM 1751 C C . ILE B 1 76 ? -2.529 13.406 15.578 1 89.38 76 ILE B C 1
ATOM 1753 O O . ILE B 1 76 ? -2.322 12.977 14.445 1 89.38 76 ILE B O 1
ATOM 1757 N N . PRO B 1 77 ? -2.83 12.703 16.828 1 80.62 77 PRO B N 1
ATOM 1758 C CA . PRO B 1 77 ? -2.961 11.258 16.594 1 80.62 77 PRO B CA 1
ATOM 1759 C C . PRO B 1 77 ? -4.215 10.906 15.797 1 80.62 77 PRO B C 1
ATOM 1761 O O . PRO B 1 77 ? -5.332 11.164 16.25 1 80.62 77 PRO B O 1
ATOM 1764 N N . ASP B 1 78 ? -4.91 11.32 14.875 1 61.09 78 ASP B N 1
ATOM 1765 C CA . ASP B 1 78 ? -6.086 11.023 14.062 1 61.09 78 ASP B CA 1
ATOM 1766 C C . ASP B 1 78 ? -5.875 9.758 13.227 1 61.09 78 ASP B C 1
ATOM 1768 O O . ASP B 1 78 ? -5.105 9.766 12.266 1 61.09 78 ASP B O 1
ATOM 1772 N N . ILE B 1 79 ? -6.504 8.875 13.203 1 59.12 79 ILE B N 1
ATOM 1773 C CA . ILE B 1 79 ? -6.465 7.504 12.719 1 59.12 79 ILE B CA 1
ATOM 1774 C C . ILE B 1 79 ? -7.723 7.211 11.906 1 59.12 79 ILE B C 1
ATOM 1776 O O . ILE B 1 79 ? -8.172 6.066 11.836 1 59.12 79 ILE B O 1
ATOM 1780 N N . GLY B 1 80 ? -8.305 8.352 11.672 1 79.19 80 GLY B N 1
ATOM 1781 C CA . GLY B 1 80 ? -9.469 8.352 10.797 1 79.19 80 GLY B CA 1
ATOM 1782 C C . GLY B 1 80 ? -9.125 8.57 9.336 1 79.19 80 GLY B C 1
ATOM 1783 O O . GLY B 1 80 ? -8.102 8.086 8.859 1 79.19 80 GLY B O 1
ATOM 1784 N N . SER B 1 81 ? -10.219 9.133 8.539 1 88.38 81 SER B N 1
ATOM 1785 C CA . SER B 1 81 ? -10.039 9.406 7.117 1 88.38 81 SER B CA 1
ATOM 1786 C C . SER B 1 81 ? -10.609 10.773 6.738 1 88.38 81 SER B C 1
ATOM 1788 O O . SER B 1 81 ? -11.523 11.273 7.398 1 88.38 81 SER B O 1
ATOM 1790 N N . LEU B 1 82 ? -9.852 11.398 5.832 1 90.19 82 LEU B N 1
ATOM 1791 C CA . LEU B 1 82 ? -10.461 12.562 5.199 1 90.19 82 LEU B CA 1
ATOM 1792 C C . LEU B 1 82 ? -11.547 12.141 4.207 1 90.19 82 LEU B C 1
ATOM 1794 O O . LEU B 1 82 ? -11.328 11.242 3.396 1 90.19 82 LEU B O 1
ATOM 1798 N N . LYS B 1 83 ? -12.711 12.836 4.34 1 91.06 83 LYS B N 1
ATOM 1799 C CA . LYS B 1 83 ? -13.82 12.523 3.449 1 91.06 83 LYS B CA 1
ATOM 1800 C C . LYS B 1 83 ? -13.445 12.766 1.991 1 91.06 83 LYS B C 1
ATOM 1802 O O . LYS B 1 83 ? -12.742 13.727 1.678 1 91.06 83 LYS B O 1
ATOM 1807 N N . ALA B 1 84 ? -13.961 11.914 1.156 1 85.56 84 ALA B N 1
ATOM 1808 C CA . ALA B 1 84 ? -13.75 12.086 -0.279 1 85.56 84 ALA B CA 1
ATOM 1809 C C . ALA B 1 84 ? -14.422 13.359 -0.786 1 85.56 84 ALA B C 1
ATOM 1811 O O . ALA B 1 84 ? -15.594 13.609 -0.488 1 85.56 84 ALA B O 1
ATOM 1812 N N . LYS B 1 85 ? -13.609 14.016 -1.573 1 88.5 85 LYS B N 1
ATOM 1813 C CA . LYS B 1 85 ? -14.109 15.242 -2.197 1 88.5 85 LYS B CA 1
ATOM 1814 C C . LYS B 1 85 ? -14.883 16.094 -1.197 1 88.5 85 LYS B C 1
ATOM 1816 O O . LYS B 1 85 ? -16 16.531 -1.487 1 88.5 85 LYS B O 1
ATOM 1821 N N . GLY B 1 86 ? -14.297 16.203 -0.067 1 92.62 86 GLY B N 1
ATOM 1822 C CA . GLY B 1 86 ? -15.031 16.922 0.967 1 92.62 86 GLY B CA 1
ATOM 1823 C C . GLY B 1 86 ? -14.133 17.5 2.041 1 92.62 86 GLY B C 1
ATOM 1824 O O . GLY B 1 86 ? -12.906 17.453 1.925 1 92.62 86 GLY B O 1
ATOM 1825 N N . ASP B 1 87 ? -14.891 18.156 3.053 1 95.25 87 ASP B N 1
ATOM 1826 C CA . ASP B 1 87 ? -14.211 18.812 4.168 1 95.25 87 ASP B CA 1
ATOM 1827 C C . ASP B 1 87 ? -14.297 17.969 5.434 1 95.25 87 ASP B C 1
ATOM 1829 O O . ASP B 1 87 ? -15.328 17.344 5.711 1 95.25 87 ASP B O 1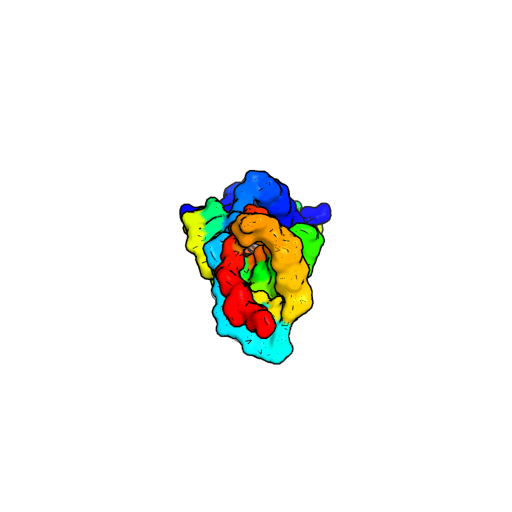
ATOM 1833 N N . THR B 1 88 ? -13.203 17.906 6.016 1 94.75 88 THR B N 1
ATOM 1834 C CA . THR B 1 88 ? -13.141 17.219 7.305 1 94.75 88 THR B CA 1
ATOM 1835 C C . THR B 1 88 ? -12.562 18.141 8.375 1 94.75 88 THR B C 1
ATOM 1837 O O . THR B 1 88 ? -11.523 18.781 8.156 1 94.75 88 THR B O 1
ATOM 1840 N N . ILE B 1 89 ? -13.234 18.219 9.523 1 94.56 89 ILE B N 1
ATOM 1841 C CA . ILE B 1 89 ? -12.766 19.047 10.633 1 94.56 89 ILE B CA 1
ATOM 1842 C C . ILE B 1 89 ? -11.938 18.188 11.594 1 94.56 89 ILE B C 1
ATOM 1844 O O . ILE B 1 89 ? -12.367 17.109 11.992 1 94.56 89 ILE B O 1
ATOM 1848 N N . LEU B 1 90 ? -10.844 18.656 11.828 1 92.5 90 LEU B N 1
ATOM 1849 C CA . LEU B 1 90 ? -10 18.031 12.844 1 92.5 90 LEU B CA 1
ATOM 1850 C C . LEU B 1 90 ? -9.578 19.047 13.898 1 92.5 90 LEU B C 1
ATOM 1852 O O . LEU B 1 90 ? -9.625 20.266 13.656 1 92.5 90 LEU B O 1
ATOM 1856 N N . TYR B 1 91 ? -9.156 18.5 15.031 1 90.75 91 TYR B N 1
ATOM 1857 C CA . TYR B 1 91 ? -8.781 19.391 16.141 1 90.75 91 TYR B CA 1
ATOM 1858 C C . TYR B 1 91 ? -7.352 19.125 16.594 1 90.75 91 TYR B C 1
ATOM 1860 O O . TYR B 1 91 ? -6.926 17.969 16.672 1 90.75 91 TYR B O 1
ATOM 1868 N N . ALA B 1 92 ? -6.711 20.156 16.828 1 90.5 92 ALA B N 1
ATOM 1869 C CA . ALA B 1 92 ? -5.359 20.078 17.375 1 90.5 92 ALA B CA 1
ATOM 1870 C C . ALA B 1 92 ? -5.258 20.812 18.703 1 90.5 92 ALA B C 1
ATOM 1872 O O . ALA B 1 92 ? -5.727 21.953 18.812 1 90.5 92 ALA B O 1
ATOM 1873 N N . GLU B 1 93 ? -4.668 20.156 19.625 1 88.69 93 GLU B N 1
ATOM 1874 C CA . GLU B 1 93 ? -4.414 20.812 20.906 1 88.69 93 GLU B CA 1
ATOM 1875 C C . GLU B 1 93 ? -2.996 21.375 20.969 1 88.69 93 GLU B C 1
ATOM 1877 O O . GLU B 1 93 ? -2.027 20.641 20.75 1 88.69 93 GLU B O 1
ATOM 1882 N N . ILE B 1 94 ? -2.969 22.625 21.25 1 84.56 94 ILE B N 1
ATOM 1883 C CA . ILE B 1 94 ? -1.667 23.281 21.328 1 84.56 94 ILE B CA 1
ATOM 1884 C C . ILE B 1 94 ? -1.441 23.828 22.734 1 84.56 94 ILE B C 1
ATOM 1886 O O . ILE B 1 94 ? -2.314 24.5 23.281 1 84.56 94 ILE B O 1
ATOM 1890 N N . ASN B 1 95 ? -0.324 23.531 23.266 1 82.75 95 ASN B N 1
ATOM 1891 C CA . ASN B 1 95 ? 0.088 24.094 24.562 1 82.75 95 ASN B CA 1
ATOM 1892 C C . ASN B 1 95 ? 1.107 25.219 24.391 1 82.75 95 ASN B C 1
ATOM 1894 O O . ASN B 1 95 ? 2.178 25 23.812 1 82.75 95 ASN B O 1
ATOM 1898 N N . LEU B 1 96 ? 0.683 26.359 24.812 1 78.12 96 LEU B N 1
ATOM 1899 C CA . LEU B 1 96 ? 1.555 27.516 24.672 1 78.12 96 LEU B CA 1
ATOM 1900 C C . LEU B 1 96 ? 1.963 28.047 26.047 1 78.12 96 LEU B C 1
ATOM 1902 O O . LEU B 1 96 ? 1.106 28.438 26.844 1 78.12 96 LEU B O 1
ATOM 1906 N N . PRO B 1 97 ? 3.252 28 26.25 1 75.94 97 PRO B N 1
ATOM 1907 C CA . PRO B 1 97 ? 3.676 28.656 27.484 1 75.94 97 PRO B CA 1
ATOM 1908 C C . PRO B 1 97 ? 3.465 30.172 27.453 1 75.94 97 PRO B C 1
ATOM 1910 O O . PRO B 1 97 ? 3.4 30.766 26.359 1 75.94 97 PRO B O 1
ATOM 1913 N N . HIS B 1 98 ? 3.305 30.812 28.484 1 70.38 98 HIS B N 1
ATOM 1914 C CA . HIS B 1 98 ? 3.023 32.25 28.641 1 70.38 98 HIS B CA 1
ATOM 1915 C C . HIS B 1 98 ? 3.98 33.094 27.812 1 70.38 98 HIS B C 1
ATOM 1917 O O . HIS B 1 98 ? 3.576 34.094 27.219 1 70.38 98 HIS B O 1
ATOM 1923 N N . GLY B 1 99 ? 5.148 32.688 27.766 1 65.12 99 GLY B N 1
ATOM 1924 C CA . GLY B 1 99 ? 6.141 33.469 27.047 1 65.12 99 GLY B CA 1
ATOM 1925 C C . GLY B 1 99 ? 5.902 33.469 25.547 1 65.12 99 GLY B C 1
ATOM 1926 O O . GLY B 1 99 ? 6.168 34.5 24.875 1 65.12 99 GLY B O 1
ATOM 1927 N N . ALA B 1 100 ? 5.332 32.5 25.031 1 66.31 100 ALA B N 1
ATOM 1928 C CA . ALA B 1 100 ? 5.07 32.406 23.609 1 66.31 100 ALA B CA 1
ATOM 1929 C C . ALA B 1 100 ? 3.93 33.344 23.203 1 66.31 100 ALA B C 1
ATOM 1931 O O . ALA B 1 100 ? 3.945 33.906 22.109 1 66.31 100 ALA B O 1
ATOM 1932 N N . LEU B 1 101 ? 2.963 33.5 24.047 1 62.62 101 LEU B N 1
ATOM 1933 C CA . LEU B 1 101 ? 1.812 34.375 23.781 1 62.62 101 LEU B CA 1
ATOM 1934 C C . LEU B 1 101 ? 2.232 35.844 23.688 1 62.62 101 LEU B C 1
ATOM 1936 O O . LEU B 1 101 ? 1.697 36.594 22.875 1 62.62 101 LEU B O 1
ATOM 1940 N N . VAL B 1 102 ? 3.186 36.062 24.438 1 61.41 102 VAL B N 1
ATOM 1941 C CA . VAL B 1 102 ? 3.689 37.438 24.438 1 61.41 102 VAL B CA 1
ATOM 1942 C C . VAL B 1 102 ? 4.27 37.781 23.062 1 61.41 102 VAL B C 1
ATOM 1944 O O . VAL B 1 102 ? 4.055 38.875 22.562 1 61.41 102 VAL B O 1
ATOM 1947 N N . THR B 1 103 ? 4.898 36.844 22.656 1 61.19 103 THR B N 1
ATOM 1948 C CA . THR B 1 103 ? 5.504 37.062 21.344 1 61.19 103 THR B CA 1
ATOM 1949 C C . THR B 1 103 ? 4.426 37.219 20.281 1 61.19 103 THR B C 1
ATOM 1951 O O . THR B 1 103 ? 4.547 38.062 19.391 1 61.19 103 THR B O 1
ATOM 1954 N N . LEU B 1 104 ? 3.391 36.562 20.438 1 64.12 104 LEU B N 1
ATOM 1955 C CA . LEU B 1 104 ? 2.287 36.625 19.484 1 64.12 104 LEU B CA 1
ATOM 1956 C C . LEU B 1 104 ? 1.581 37.969 19.562 1 64.12 104 LEU B C 1
ATOM 1958 O O . LEU B 1 104 ? 1.204 38.531 18.531 1 64.12 104 LEU B O 1
ATOM 1962 N N . VAL B 1 105 ? 1.43 38.469 20.797 1 61.91 105 VAL B N 1
ATOM 1963 C CA . VAL B 1 105 ? 0.727 39.719 21.031 1 61.91 105 VAL B CA 1
ATOM 1964 C C . VAL B 1 105 ? 1.565 40.875 20.516 1 61.91 105 VAL B C 1
ATOM 1966 O O . VAL B 1 105 ? 1.025 41.875 20.016 1 61.91 105 VAL B O 1
ATOM 1969 N N . GLN B 1 106 ? 2.793 40.656 20.734 1 60.47 106 GLN B N 1
ATOM 1970 C CA . GLN B 1 106 ? 3.654 41.75 20.297 1 60.47 106 GLN B CA 1
ATOM 1971 C C . GLN B 1 106 ? 3.58 41.906 18.781 1 60.47 106 GLN B C 1
ATOM 1973 O O . GLN B 1 106 ? 3.773 43.031 18.266 1 60.47 106 GLN B O 1
ATOM 1978 N N . ASP B 1 107 ? 3.258 40.812 18.281 1 59.78 107 ASP B N 1
ATOM 1979 C CA . ASP B 1 107 ? 3.184 40.875 16.828 1 59.78 107 ASP B CA 1
ATOM 1980 C C . ASP B 1 107 ? 1.797 41.312 16.359 1 59.78 107 ASP B C 1
ATOM 1982 O O . ASP B 1 107 ? 1.564 41.469 15.164 1 59.78 107 ASP B O 1
ATOM 1986 N N . ILE B 1 108 ? 0.964 41.312 17.375 1 56.31 108 ILE B N 1
ATOM 1987 C CA . ILE B 1 108 ? -0.42 41.688 17.078 1 56.31 108 ILE B CA 1
ATOM 1988 C C . ILE B 1 108 ? -0.496 43.125 16.641 1 56.31 108 ILE B C 1
ATOM 1990 O O . ILE B 1 108 ? -0.038 44.031 17.359 1 56.31 108 ILE B O 1
ATOM 1994 N N . THR B 1 109 ? -0.542 43.281 15.367 1 55.84 109 THR B N 1
ATOM 1995 C CA . THR B 1 109 ? -0.775 44.625 14.875 1 55.84 109 THR B CA 1
ATOM 1996 C C . THR B 1 109 ? -2.154 45.125 15.297 1 55.84 109 THR B C 1
ATOM 1998 O O . THR B 1 109 ? -2.947 44.375 15.867 1 55.84 109 THR B O 1
ATOM 2001 N N . ASP B 1 110 ? -2.398 46.375 14.93 1 57.16 110 ASP B N 1
ATOM 2002 C CA . ASP B 1 110 ? -3.521 47.219 15.281 1 57.16 110 ASP B CA 1
ATOM 2003 C C . ASP B 1 110 ? -4.848 46.469 15.156 1 57.16 110 ASP B C 1
ATOM 2005 O O . ASP B 1 110 ? -5.781 46.719 15.914 1 57.16 110 ASP B O 1
ATOM 2009 N N . ASP B 1 111 ? -4.914 45.5 14.297 1 58.88 111 ASP B N 1
ATOM 2010 C CA . ASP B 1 111 ? -6.23 44.938 14.039 1 58.88 111 ASP B CA 1
ATOM 2011 C C . ASP B 1 111 ? -6.375 43.562 14.711 1 58.88 111 ASP B C 1
ATOM 2013 O O . ASP B 1 111 ? -7.34 42.844 14.469 1 58.88 111 ASP B O 1
ATOM 2017 N N . TRP B 1 112 ? -5.629 43.25 15.727 1 60.97 112 TRP B N 1
ATOM 2018 C CA . TRP B 1 112 ? -5.707 42.031 16.531 1 60.97 112 TRP B CA 1
ATOM 2019 C C . TRP B 1 112 ? -5.645 40.781 15.648 1 60.97 112 TRP B C 1
ATOM 2021 O O . TRP B 1 112 ? -6.152 39.719 16.016 1 60.97 112 TRP B O 1
ATOM 2031 N N . ASP B 1 113 ? -5.098 41 14.43 1 71.19 113 ASP B N 1
ATOM 2032 C CA . ASP B 1 113 ? -4.98 39.844 13.539 1 71.19 113 ASP B CA 1
ATOM 2033 C C . ASP B 1 113 ? -3.584 39.219 13.609 1 71.19 113 ASP B C 1
ATOM 2035 O O . ASP B 1 113 ? -2.588 39.969 13.672 1 71.19 113 ASP B O 1
ATOM 2039 N N . ILE B 1 114 ? -3.496 37.969 13.875 1 76.38 114 ILE B N 1
ATOM 2040 C CA . ILE B 1 114 ? -2.23 37.25 13.891 1 76.38 114 ILE B CA 1
ATOM 2041 C C . ILE B 1 114 ? -2.041 36.5 12.562 1 76.38 114 ILE B C 1
ATOM 2043 O O . ILE B 1 114 ? -2.912 35.75 12.133 1 76.38 114 ILE B O 1
ATOM 2047 N N . ASP B 1 115 ? -0.992 36.906 11.977 1 82.06 115 ASP B N 1
ATOM 2048 C CA . ASP B 1 115 ? -0.644 36.156 10.766 1 82.06 115 ASP B CA 1
ATOM 2049 C C . ASP B 1 115 ? -0.011 34.812 11.102 1 82.06 115 ASP B C 1
ATOM 2051 O O . ASP B 1 115 ? 0.907 34.75 11.922 1 82.06 115 ASP B O 1
ATOM 2055 N N . TYR B 1 116 ? -0.538 33.844 10.523 1 85.25 116 TYR B N 1
ATOM 2056 C CA . TYR B 1 116 ? 0.014 32.531 10.82 1 85.25 116 TYR B CA 1
ATOM 2057 C C . TYR B 1 116 ? 0.448 31.812 9.547 1 85.25 116 TYR B C 1
ATOM 2059 O O . TYR B 1 116 ? -0.052 32.094 8.461 1 85.25 116 TYR B O 1
ATOM 2067 N N . GLU B 1 117 ? 1.439 31.031 9.75 1 91.5 117 GLU B N 1
ATOM 2068 C CA . GLU B 1 117 ? 1.863 30.031 8.773 1 91.5 117 GLU B CA 1
ATOM 2069 C C . GLU B 1 117 ? 1.753 28.609 9.344 1 91.5 117 GLU B C 1
ATOM 2071 O O . GLU B 1 117 ? 2.318 28.328 10.406 1 91.5 117 GLU B O 1
ATOM 2076 N N . LEU B 1 118 ? 0.963 27.859 8.625 1 93.31 118 LEU B N 1
ATOM 2077 C CA . LEU B 1 118 ? 0.77 26.484 9.062 1 93.31 118 LEU B CA 1
ATOM 2078 C C . LEU B 1 118 ? 1.404 25.5 8.086 1 93.31 118 LEU B C 1
ATOM 2080 O O . LEU B 1 118 ? 1.059 25.484 6.898 1 93.31 118 LEU B O 1
ATOM 2084 N N . ASP B 1 119 ? 2.312 24.672 8.578 1 95.31 119 ASP B N 1
ATOM 2085 C CA . ASP B 1 119 ? 2.865 23.547 7.84 1 95.31 119 ASP B CA 1
ATOM 2086 C C . ASP B 1 119 ? 2.414 22.219 8.445 1 95.31 119 ASP B C 1
ATOM 2088 O O . ASP B 1 119 ? 2.559 22 9.648 1 95.31 119 ASP B O 1
ATOM 2092 N N . ALA B 1 120 ? 1.847 21.484 7.496 1 94.06 120 ALA B N 1
ATOM 2093 C CA . ALA B 1 120 ? 1.385 20.188 7.973 1 94.06 120 ALA B CA 1
ATOM 2094 C C . ALA B 1 120 ? 1.851 19.062 7.047 1 94.06 120 ALA B C 1
ATOM 2096 O O . ALA B 1 120 ? 1.999 19.266 5.84 1 94.06 120 ALA B O 1
ATOM 2097 N N . THR B 1 121 ? 2.119 17.922 7.672 1 93.94 121 THR B N 1
ATOM 2098 C CA . THR B 1 121 ? 2.436 16.719 6.93 1 93.94 121 THR B CA 1
ATOM 2099 C C . THR B 1 121 ? 1.436 15.609 7.25 1 93.94 121 THR B C 1
ATOM 2101 O O . THR B 1 121 ? 1.34 15.164 8.398 1 93.94 121 THR B O 1
ATOM 2104 N N . LEU B 1 122 ? 0.746 15.219 6.176 1 92.19 122 LEU B N 1
ATOM 2105 C CA . LEU B 1 122 ? -0.184 14.109 6.316 1 92.19 122 LEU B CA 1
ATOM 2106 C C . LEU B 1 122 ? 0.533 12.773 6.125 1 92.19 122 LEU B C 1
ATOM 2108 O O . LEU B 1 122 ? 1.12 12.523 5.07 1 92.19 122 LEU B O 1
ATOM 2112 N N . VAL B 1 123 ? 0.422 12.008 7.141 1 91 123 VAL B N 1
ATOM 2113 C CA . VAL B 1 123 ? 0.998 10.672 7.051 1 91 123 VAL B CA 1
ATOM 2114 C C . VAL B 1 123 ? -0.099 9.656 6.73 1 91 123 VAL B C 1
ATOM 2116 O O . VAL B 1 123 ? -1.045 9.492 7.504 1 91 123 VAL B O 1
ATOM 2119 N N . ILE B 1 124 ? 0.079 9.008 5.562 1 86.06 124 ILE B N 1
ATOM 2120 C CA . ILE B 1 124 ? -0.92 8.07 5.066 1 86.06 124 ILE B CA 1
ATOM 2121 C C . ILE B 1 124 ? -0.31 6.672 4.969 1 86.06 124 ILE B C 1
ATOM 2123 O O . ILE B 1 124 ? 0.741 6.488 4.352 1 86.06 124 ILE B O 1
ATOM 2127 N N . ASP B 1 125 ? -0.986 5.746 5.594 1 80.06 125 ASP B N 1
ATOM 2128 C CA . ASP B 1 125 ? -0.575 4.348 5.473 1 80.06 125 ASP B CA 1
ATO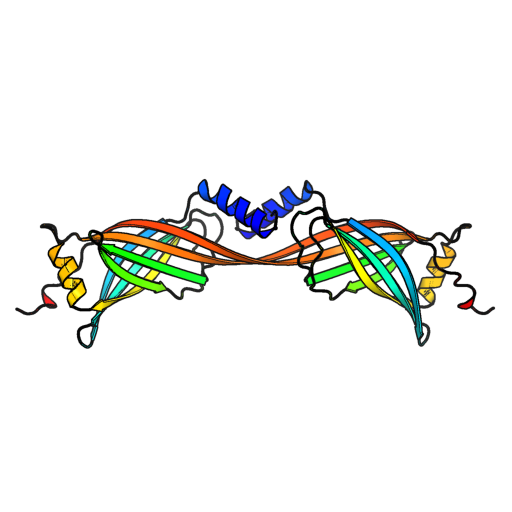M 2129 C C . ASP B 1 125 ? -1.534 3.572 4.574 1 80.06 125 ASP B C 1
ATOM 2131 O O . ASP B 1 125 ? -2.717 3.434 4.891 1 80.06 125 ASP B O 1
ATOM 2135 N N . ILE B 1 126 ? -0.956 3.127 3.496 1 75.44 126 ILE B N 1
ATOM 2136 C CA . ILE B 1 126 ? -1.782 2.396 2.541 1 75.44 126 ILE B CA 1
ATOM 2137 C C . ILE B 1 126 ? -1.426 0.912 2.58 1 75.44 126 ILE B C 1
ATOM 2139 O O . ILE B 1 126 ? -0.247 0.549 2.576 1 75.44 126 ILE B O 1
ATOM 2143 N N . ILE B 1 127 ? -2.471 0.075 2.756 1 76.06 127 ILE B N 1
ATOM 2144 C CA . ILE B 1 127 ? -2.338 -1.373 2.646 1 76.06 127 ILE B CA 1
ATOM 2145 C C . ILE B 1 127 ? -3.197 -1.886 1.493 1 76.06 127 ILE B C 1
ATOM 2147 O O . ILE B 1 127 ? -4.391 -1.583 1.418 1 76.06 127 ILE B O 1
ATOM 2151 N N . CYS B 1 128 ? -2.604 -2.451 0.549 1 74.31 128 CYS B N 1
ATOM 2152 C CA . CYS B 1 128 ? -3.359 -2.973 -0.585 1 74.31 128 CYS B CA 1
ATOM 2153 C C . CYS B 1 128 ? -2.896 -4.375 -0.951 1 74.31 128 CYS B C 1
ATOM 2155 O O . CYS B 1 128 ? -1.739 -4.734 -0.721 1 74.31 128 CYS B O 1
ATOM 2157 N N . ASP B 1 129 ? -3.811 -5.125 -1.431 1 80.06 129 ASP B N 1
ATOM 2158 C CA . ASP B 1 129 ? -3.512 -6.457 -1.939 1 80.06 129 ASP B CA 1
ATOM 2159 C C . ASP B 1 129 ? -3.689 -6.52 -3.455 1 80.06 129 ASP B C 1
ATOM 2161 O O . ASP B 1 129 ? -4.641 -5.953 -3.996 1 80.06 129 ASP B O 1
ATOM 2165 N N . ILE B 1 130 ? -2.73 -6.996 -4.113 1 80.62 130 ILE B N 1
ATOM 2166 C CA . ILE B 1 130 ? -2.799 -7.156 -5.559 1 80.62 130 ILE B CA 1
ATOM 2167 C C . ILE B 1 130 ? -2.715 -8.641 -5.922 1 80.62 130 ILE B C 1
ATOM 2169 O O . ILE B 1 130 ? -1.911 -9.375 -5.348 1 80.62 130 ILE B O 1
ATOM 2173 N N . ASN B 1 131 ? -3.588 -9.062 -6.801 1 87.44 131 ASN B N 1
ATOM 2174 C CA . ASN B 1 131 ? -3.549 -10.406 -7.363 1 87.44 131 ASN B CA 1
ATOM 2175 C C . ASN B 1 131 ? -3.113 -10.391 -8.828 1 87.44 131 ASN B C 1
ATOM 2177 O O . ASN B 1 131 ? -3.734 -9.727 -9.656 1 87.44 131 ASN B O 1
ATOM 2181 N N . ILE B 1 132 ? -2.057 -11.008 -9.086 1 86.56 132 ILE B N 1
ATOM 2182 C CA . ILE B 1 132 ? -1.565 -11.086 -10.461 1 86.56 132 ILE B CA 1
ATOM 2183 C C . ILE B 1 132 ? -1.74 -12.508 -10.992 1 86.56 132 ILE B C 1
ATOM 2185 O O . ILE B 1 132 ? -1.013 -13.422 -10.594 1 86.56 132 ILE B O 1
ATOM 2189 N N . PRO B 1 133 ? -2.615 -12.695 -11.859 1 91.31 133 PRO B N 1
ATOM 2190 C CA . PRO B 1 133 ? -2.773 -14.008 -12.484 1 91.31 133 PRO B CA 1
ATOM 2191 C C . PRO B 1 133 ? -1.738 -14.273 -13.578 1 91.31 133 PRO B C 1
ATOM 2193 O O . PRO B 1 133 ? -1.508 -13.414 -14.43 1 91.31 133 PRO B O 1
ATOM 2196 N N . ILE B 1 134 ? -1.139 -15.367 -13.523 1 91.75 134 ILE B N 1
ATOM 2197 C CA . ILE B 1 134 ? -0.194 -15.781 -14.555 1 91.75 134 ILE B CA 1
ATOM 2198 C C . ILE B 1 134 ? -0.485 -17.219 -14.977 1 91.75 134 ILE B C 1
ATOM 2200 O O . ILE B 1 134 ? -1.039 -18 -14.195 1 91.75 134 ILE B O 1
ATOM 2204 N N . SER B 1 135 ? -0.122 -17.5 -16.172 1 93.69 135 SER B N 1
ATOM 2205 C CA . SER B 1 135 ? -0.331 -18.844 -16.688 1 93.69 135 SER B CA 1
ATOM 2206 C C . SER B 1 135 ? 0.84 -19.297 -17.562 1 93.69 135 SER B C 1
ATOM 2208 O O . SER B 1 135 ? 1.577 -18.469 -18.094 1 93.69 135 SER B O 1
ATOM 2210 N N . SER B 1 136 ? 1.023 -20.578 -17.625 1 93.06 136 SER B N 1
ATOM 2211 C CA . SER B 1 136 ? 2.055 -21.172 -18.469 1 93.06 136 SER B CA 1
ATOM 2212 C C . SER B 1 136 ? 1.613 -22.547 -18.984 1 93.06 136 SER B C 1
ATOM 2214 O O . SER B 1 136 ? 0.874 -23.266 -18.312 1 93.06 136 SER B O 1
ATOM 2216 N N . ASN B 1 137 ? 2.029 -22.75 -20.188 1 91.44 137 ASN B N 1
ATOM 2217 C CA . ASN B 1 137 ? 1.825 -24.062 -20.781 1 91.44 137 ASN B CA 1
ATOM 2218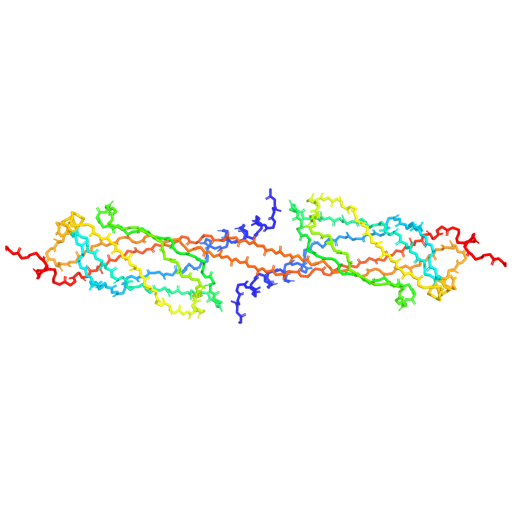 C C . ASN B 1 137 ? 3.145 -24.688 -21.234 1 91.44 137 ASN B C 1
ATOM 2220 O O . ASN B 1 137 ? 4.098 -23.969 -21.547 1 91.44 137 ASN B O 1
ATOM 2224 N N . GLY B 1 138 ? 3.232 -25.922 -21.047 1 87.38 138 GLY B N 1
ATOM 2225 C CA . GLY B 1 138 ? 4.426 -26.641 -21.484 1 87.38 138 GLY B CA 1
ATOM 2226 C C . GLY B 1 138 ? 4.285 -28.141 -21.406 1 87.38 138 GLY B C 1
ATOM 2227 O O . GLY B 1 138 ? 3.17 -28.672 -21.391 1 87.38 138 GLY B O 1
ATOM 2228 N N . GLU B 1 139 ? 5.469 -28.781 -21.672 1 83.06 139 GLU B N 1
ATOM 2229 C CA . GLU B 1 139 ? 5.531 -30.25 -21.594 1 83.06 139 GLU B CA 1
ATOM 2230 C C . GLU B 1 139 ? 6.516 -30.703 -20.516 1 83.06 139 GLU B C 1
ATOM 2232 O O . GLU B 1 139 ? 7.57 -30.094 -20.344 1 83.06 139 GLU B O 1
ATOM 2237 N N . ILE B 1 140 ? 6.027 -31.609 -19.734 1 77.19 140 ILE B N 1
ATOM 2238 C CA . ILE B 1 140 ? 6.902 -32.156 -18.688 1 77.19 140 ILE B CA 1
ATOM 2239 C C . ILE B 1 140 ? 7.141 -33.625 -18.938 1 77.19 140 ILE B C 1
ATOM 2241 O O . ILE B 1 140 ? 6.23 -34.344 -19.344 1 77.19 140 ILE B O 1
ATOM 2245 N N . LYS B 1 141 ? 8.469 -34 -18.719 1 70.25 141 LYS B N 1
ATOM 2246 C CA . LYS B 1 141 ? 8.797 -35.406 -18.812 1 70.25 141 LYS B CA 1
ATOM 2247 C C . LYS B 1 141 ? 8.773 -36.062 -17.438 1 70.25 141 LYS B C 1
ATOM 2249 O O . LYS B 1 141 ? 9.344 -35.531 -16.484 1 70.25 141 LYS B O 1
ATOM 2254 N N . LEU B 1 142 ? 7.742 -36.844 -17.172 1 65.44 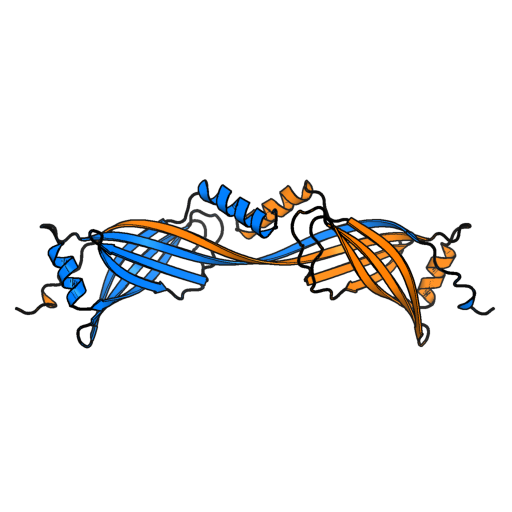142 LEU B N 1
ATOM 2255 C CA . LEU B 1 142 ? 7.664 -37.562 -15.898 1 65.44 142 LEU B CA 1
ATOM 2256 C C . LEU B 1 142 ? 8.742 -38.625 -15.805 1 65.44 142 LEU B C 1
ATOM 2258 O O . LEU B 1 142 ? 9.055 -39.281 -16.797 1 65.44 142 LEU B O 1
ATOM 2262 N N . PRO B 1 143 ? 9.602 -38.5 -14.852 1 58.25 143 PRO B N 1
ATOM 2263 C CA . PRO B 1 143 ? 10.523 -39.625 -14.742 1 58.25 143 PRO B CA 1
ATOM 2264 C C . PRO B 1 143 ? 9.812 -40.969 -14.82 1 58.25 143 PRO B C 1
ATOM 2266 O O . PRO B 1 143 ? 8.594 -41.062 -14.648 1 58.25 143 PRO B O 1
ATOM 2269 N N . THR B 1 144 ? 10.523 -42.062 -15.289 1 51.34 144 THR B N 1
ATOM 2270 C CA . THR B 1 144 ? 10.109 -43.438 -15.5 1 51.34 144 THR B CA 1
ATOM 2271 C C . THR B 1 144 ? 9.234 -43.938 -14.352 1 51.34 144 THR B C 1
ATOM 2273 O O . THR B 1 144 ? 9.695 -44.031 -13.211 1 51.34 144 THR B O 1
ATOM 2276 N N . ILE B 1 145 ? 8.07 -43.531 -14.281 1 50.88 145 ILE B N 1
ATOM 2277 C CA . ILE B 1 145 ? 7.102 -44.125 -13.367 1 50.88 145 ILE B CA 1
ATOM 2278 C C . ILE B 1 145 ? 7.172 -45.656 -13.461 1 50.88 145 ILE B C 1
ATOM 2280 O O . ILE B 1 145 ? 6.398 -46.344 -12.812 1 50.88 145 ILE B O 1
ATOM 2284 N N . VAL B 1 146 ? 7.625 -46.281 -14.367 1 47.41 146 VAL B N 1
ATOM 2285 C CA . VAL B 1 146 ? 7.641 -47.719 -14.406 1 47.41 146 VAL B CA 1
ATOM 2286 C C . VAL B 1 146 ? 7.945 -48.281 -13.016 1 47.41 146 VAL B C 1
ATOM 2288 O O . VAL B 1 146 ? 7.344 -49.281 -12.594 1 47.41 146 VAL B O 1
ATOM 2291 N N . ASP B 1 147 ? 8.938 -47.844 -12.398 1 46.56 147 ASP B N 1
ATOM 2292 C CA . ASP B 1 147 ? 9.203 -48.531 -11.133 1 46.56 147 ASP B CA 1
ATOM 2293 C C . ASP B 1 147 ? 8.062 -48.312 -10.141 1 46.56 147 ASP B C 1
ATOM 2295 O O . ASP B 1 147 ? 8.047 -48.906 -9.062 1 46.56 147 ASP B O 1
ATOM 2299 N N . LEU B 1 148 ? 7.242 -47.438 -10.289 1 47.38 148 LEU B N 1
ATOM 2300 C CA . LEU B 1 148 ? 6.219 -47.125 -9.289 1 47.38 148 LEU B CA 1
ATOM 2301 C C . LEU B 1 148 ? 5.039 -48.094 -9.422 1 47.38 148 LEU B C 1
ATOM 2303 O O . LEU B 1 148 ? 4.219 -48.188 -8.508 1 47.38 148 LEU B O 1
ATOM 2307 N N . PHE B 1 149 ? 4.637 -48.469 -10.68 1 45.72 149 PHE B N 1
ATOM 2308 C CA . PHE B 1 149 ? 3.574 -49.469 -10.82 1 45.72 149 PHE B CA 1
ATOM 2309 C C . PHE B 1 149 ? 4.152 -50.844 -11.008 1 45.72 149 PHE B C 1
ATOM 2311 O O . PHE B 1 149 ? 4.773 -51.125 -12.039 1 45.72 149 PHE B O 1
ATOM 2318 N N . PRO B 1 150 ? 4.582 -51.438 -9.992 1 41.97 150 PRO B N 1
ATOM 2319 C CA . PRO B 1 150 ? 4.926 -52.844 -10.25 1 41.97 150 PRO B CA 1
ATOM 2320 C C . PRO B 1 150 ? 3.883 -53.562 -11.109 1 41.97 150 PRO B C 1
ATOM 2322 O O . PRO B 1 150 ? 2.701 -53.219 -11.07 1 41.97 150 PRO B O 1
ATOM 2325 N N . ASN B 1 151 ? 4.207 -54.281 -12.203 1 39.56 151 ASN B N 1
ATOM 2326 C CA . ASN B 1 151 ? 3.346 -55.344 -12.75 1 39.56 151 ASN B CA 1
ATOM 2327 C C . ASN B 1 151 ? 2.691 -56.156 -11.633 1 39.56 151 ASN B C 1
ATOM 2329 O O . ASN B 1 151 ? 3.338 -56.5 -10.641 1 39.56 151 ASN B O 1
#

Radius of gyration: 30.64 Å; Cα contacts (8 Å, |Δi|>4): 676; chains: 2; bounding box: 32×103×63 Å

Organism: Lactuca saligna (NCBI:txid75948)

Foldseek 3Di:
DCPPCCVVCVCCVVVVVVPDDKDKDWDDKAWPDDDPQKTKIKTKMKIFAQAQDKFFFQKKWKWKDFPRHTFFTDMDRDRHIHDGRGIDIDIDITIGGNVSVVVQVVVQPPVSDIDMDMDMDTDGDDDDDDDDDDDDDDDDDDPPCCVVDDD/DCDPCCVVCVCCVVVVVVPDDKDKDWDDKDWPDDDPQKTKIKTKMKIFAQAQDKFFFQKKWKWKDFPNHTFFTDMDRDRGIHDGRGIDIDIDITIGGNVSVVVQVVVQPPVSDIDMDMDMDTDGDDDDDDDDDDDDDDDDDDPPCVVVDDD

Sequence (302 aa):
MCGVVDIIKHFFSNTLASIEKPKVRVVDVDLKGEKDGVYTYLVKLNFSNPYCIPIPLSEIHYVLKSSGSMIANGTIPDIGSLKAKGDTILYAEINLPHG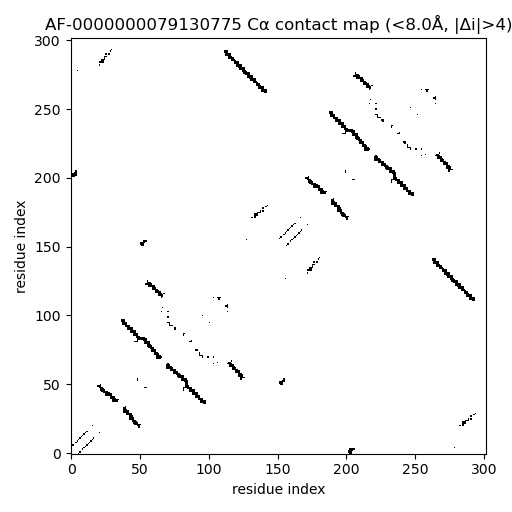ALVTLVQDITDDWDIDYELDATLVIDIICDINIPISSNGEIKLPTIVDLFPNMCGVVDIIKHFFSNTLASIEKPKVRVVDVDLKGEKDGVYTYLVKLNFSNPYCIPIPLSEIHYVLKSSGSMIANGTIPDIGSLKAKGDTILYAEINLPHGALVTLVQDITDDWDIDYELDATLVIDIICDINIPISSNGEIKLPTIVDLFPN

Nearest PDB structures (foldseek):
  1yyc-assembly1_A  TM=5.291E-01  e=3.066E-09  Arabidopsis thaliana
  1xo8-assembly1_A  TM=6.457E-01  e=1.207E-07  Arabidopsis thaliana
  3but-assembly1_A-2  TM=5.430E-01  e=3.533E-07  Archaeoglobus fulgidus DSM 4304
  8b7d-assembly1_A  TM=5.764E-01  e=1.981E-04  Homo sapiens
  5t9g-assembly1_A  TM=6.920E-01  e=2.039E-02  Bacteroides uniformis

pLDDT: mean 77.24, std 15.47, range [37.31, 95.31]